Protein AF-A0A960FRL4-F1 (afdb_monomer)

Radius of gyration: 17.31 Å; Cα contacts (8 Å, |Δi|>4): 263; chains: 1; bounding box: 42×34×46 Å

Mean predicted aligned error: 4.36 Å

pLDDT: mean 92.14, std 6.97, range [40.62, 98.12]

Secondary structure (DSSP, 8-state):
--HHHHHHHHHHHTT--HHHHHHHHT--HHHHHHHHTTSS---HHHHHHHHHHTT--------SSPPHHHHHHHHHHHTTT-HHHHHHHHHHHHHHHHTS-HHHHHHHHHSPPPP-S-HHHHHHHHHHHHHHHHHTTPPPPGGGG-TTSS-SS-EES---HHHHHHHHHH--HHHHTTTEE--GGGGS--

Structure (mmCIF, N/CA/C/O backbone):
data_AF-A0A960FRL4-F1
#
_entry.id   AF-A0A960FRL4-F1
#
loop_
_atom_site.group_PDB
_atom_site.id
_atom_site.type_symbol
_atom_site.label_atom_id
_atom_site.label_alt_id
_atom_site.label_comp_id
_atom_site.label_asym_id
_atom_site.label_entity_id
_atom_site.label_seq_id
_atom_site.pdbx_PDB_ins_code
_atom_site.Cartn_x
_atom_site.Cartn_y
_atom_site.Cartn_z
_atom_site.occupancy
_atom_site.B_iso_or_equiv
_atom_site.auth_seq_id
_atom_site.auth_comp_id
_atom_site.auth_asym_id
_atom_site.auth_atom_id
_atom_site.pdbx_PDB_model_num
ATOM 1 N N . MET A 1 1 ? 2.188 -0.648 11.506 1.00 69.25 1 MET A N 1
ATOM 2 C CA . MET A 1 1 ? 0.864 -0.252 10.970 1.00 69.25 1 MET A CA 1
ATOM 3 C C . MET A 1 1 ? 0.117 0.496 12.065 1.00 69.25 1 MET A C 1
ATOM 5 O O . MET A 1 1 ? 0.119 0.006 13.185 1.00 69.25 1 MET A O 1
ATOM 9 N N . THR A 1 2 ? -0.454 1.670 11.785 1.00 85.62 2 THR A N 1
ATOM 10 C CA . THR A 1 2 ? -1.114 2.516 12.801 1.00 85.62 2 THR A CA 1
ATOM 11 C C . THR A 1 2 ? -2.638 2.483 12.665 1.00 85.62 2 THR A C 1
ATOM 13 O O . THR A 1 2 ? -3.171 2.139 11.605 1.00 85.62 2 THR A O 1
ATOM 16 N N . ALA A 1 3 ? -3.354 2.888 13.722 1.00 89.25 3 ALA A N 1
ATOM 17 C CA . ALA A 1 3 ? -4.806 3.081 13.666 1.00 89.25 3 ALA A CA 1
ATOM 18 C C . ALA A 1 3 ? -5.198 4.082 12.564 1.00 89.25 3 ALA A C 1
ATOM 20 O O . ALA A 1 3 ? -6.166 3.859 11.838 1.00 89.25 3 ALA A O 1
ATOM 21 N N . ALA A 1 4 ? -4.392 5.133 12.385 1.00 89.62 4 ALA A N 1
ATOM 22 C CA . ALA A 1 4 ? -4.551 6.125 11.330 1.00 89.62 4 ALA A CA 1
ATOM 23 C C . ALA A 1 4 ? -4.593 5.490 9.930 1.00 89.62 4 ALA A C 1
ATOM 25 O O . ALA A 1 4 ? -5.528 5.738 9.167 1.00 89.62 4 ALA A O 1
ATOM 26 N N . THR A 1 5 ? -3.614 4.636 9.605 1.00 87.75 5 THR A N 1
ATOM 27 C CA . THR A 1 5 ? -3.539 3.951 8.305 1.00 87.75 5 THR A CA 1
ATOM 28 C C . THR A 1 5 ? -4.752 3.052 8.076 1.00 87.75 5 THR A C 1
ATOM 30 O O . THR A 1 5 ? -5.353 3.101 7.003 1.00 87.75 5 THR A O 1
ATOM 33 N N . LEU A 1 6 ? -5.155 2.273 9.085 1.00 91.00 6 LEU A N 1
ATOM 34 C CA . LEU A 1 6 ? -6.303 1.364 8.992 1.00 91.00 6 LEU A CA 1
ATOM 35 C C . LEU A 1 6 ? -7.624 2.105 8.757 1.00 91.00 6 LEU A C 1
ATOM 37 O O . LEU A 1 6 ? -8.438 1.674 7.933 1.00 91.00 6 LEU A O 1
ATOM 41 N N . LEU A 1 7 ? -7.832 3.224 9.458 1.00 92.31 7 LEU A N 1
ATOM 42 C CA . LEU A 1 7 ? -9.022 4.053 9.288 1.00 92.31 7 LEU A CA 1
ATOM 43 C C . LEU A 1 7 ? -9.043 4.734 7.920 1.00 92.31 7 LEU A C 1
ATOM 45 O O . LEU A 1 7 ? -10.050 4.625 7.221 1.00 92.31 7 LEU A O 1
ATOM 49 N N . ARG A 1 8 ? -7.931 5.351 7.495 1.00 90.38 8 ARG A N 1
ATOM 50 C CA . ARG A 1 8 ? -7.827 5.991 6.174 1.00 90.38 8 ARG A CA 1
ATOM 51 C C . ARG A 1 8 ? -8.081 4.997 5.042 1.00 90.38 8 ARG A C 1
ATOM 53 O O . ARG A 1 8 ? -8.894 5.284 4.168 1.00 90.38 8 ARG A O 1
ATOM 60 N N . ALA A 1 9 ? -7.446 3.825 5.085 1.00 87.94 9 ALA A N 1
ATOM 61 C CA . ALA A 1 9 ? -7.624 2.777 4.079 1.00 87.94 9 ALA A CA 1
ATOM 62 C C . ALA A 1 9 ? -9.075 2.268 4.035 1.00 87.94 9 ALA A C 1
ATOM 64 O O . ALA A 1 9 ? -9.689 2.203 2.969 1.00 87.94 9 ALA A O 1
ATOM 65 N N . SER A 1 10 ? -9.665 1.979 5.200 1.00 92.00 10 SER A N 1
ATOM 66 C CA . SER A 1 10 ? -11.054 1.508 5.279 1.00 92.00 10 SER A CA 1
ATOM 67 C C . SER A 1 10 ? -12.051 2.552 4.787 1.00 92.00 10 SER A C 1
ATOM 69 O O . SER A 1 10 ? -12.997 2.209 4.084 1.00 92.00 10 SER A O 1
ATOM 71 N N . ARG A 1 11 ? -11.825 3.827 5.122 1.00 92.44 11 ARG A N 1
ATOM 72 C CA . ARG A 1 11 ? -12.662 4.947 4.690 1.00 92.44 11 ARG A CA 1
ATOM 73 C C . ARG A 1 11 ? -1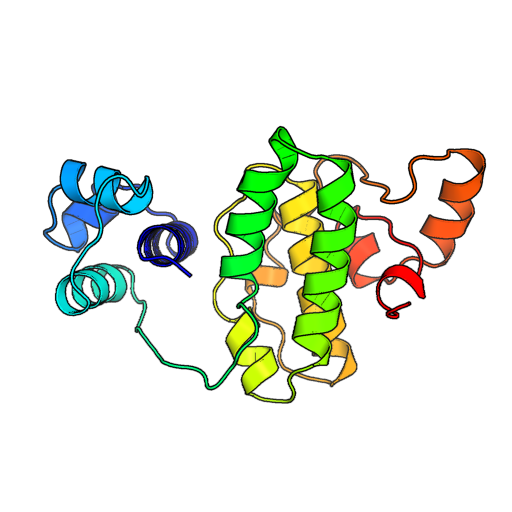2.552 5.202 3.186 1.00 92.44 11 ARG A C 1
ATOM 75 O O . ARG A 1 11 ? -13.575 5.423 2.541 1.00 92.44 11 ARG A O 1
ATOM 82 N N . ALA A 1 12 ? -11.335 5.165 2.641 1.00 86.44 12 ALA A N 1
ATOM 83 C CA . ALA A 1 12 ? -11.082 5.359 1.215 1.00 86.44 12 ALA A CA 1
ATOM 84 C C . ALA A 1 12 ? -11.767 4.276 0.374 1.00 86.44 12 ALA A C 1
ATOM 86 O O . ALA A 1 12 ? -12.434 4.603 -0.602 1.00 86.44 12 ALA A O 1
ATOM 87 N N . ARG A 1 13 ? -11.707 3.011 0.812 1.00 88.00 13 ARG A N 1
ATOM 88 C CA . ARG A 1 13 ? -12.359 1.880 0.131 1.00 88.00 13 ARG A CA 1
ATOM 89 C C . ARG A 1 13 ? -13.868 2.069 -0.055 1.00 88.00 13 ARG A C 1
ATOM 91 O O . ARG A 1 13 ? -14.420 1.640 -1.058 1.00 88.00 13 ARG A O 1
ATOM 98 N N . VAL A 1 14 ? -14.543 2.685 0.914 1.00 90.69 14 VAL A N 1
ATOM 99 C CA . VAL A 1 14 ? -15.994 2.948 0.846 1.00 90.69 14 VAL A CA 1
ATOM 100 C C . VAL A 1 14 ? -16.330 4.341 0.298 1.00 90.69 14 VAL A C 1
ATOM 102 O O . VAL A 1 14 ? -17.501 4.714 0.258 1.00 90.69 14 VAL A O 1
ATOM 105 N N . GLY A 1 15 ? -15.326 5.124 -0.113 1.00 89.44 15 GLY A N 1
ATOM 106 C CA . GLY A 1 15 ? -15.505 6.455 -0.699 1.00 89.44 15 GLY A CA 1
ATOM 107 C C . GLY A 1 15 ? -16.071 7.504 0.264 1.00 89.44 15 GLY A C 1
ATOM 108 O O . GLY A 1 15 ? -16.705 8.464 -0.169 1.00 89.44 15 GLY A O 1
ATOM 109 N N . TRP A 1 16 ? -15.905 7.331 1.580 1.00 94.25 16 TRP A N 1
ATOM 110 C CA . TRP A 1 16 ? -16.517 8.229 2.567 1.00 94.25 16 TRP A CA 1
ATOM 111 C C . TRP A 1 16 ? -15.603 9.383 2.981 1.00 94.25 16 TRP A C 1
ATOM 113 O O . TRP A 1 16 ? -14.379 9.269 3.071 1.00 94.25 16 TRP A O 1
ATOM 123 N N . THR A 1 17 ? -16.220 10.512 3.326 1.00 94.38 17 THR A N 1
ATOM 124 C CA . THR A 1 17 ? -15.536 11.605 4.031 1.00 94.38 17 THR A CA 1
ATOM 125 C C . THR A 1 17 ? -15.404 11.279 5.521 1.00 94.38 17 THR A C 1
ATOM 127 O O . THR A 1 17 ? -16.116 10.423 6.050 1.00 94.38 17 THR A O 1
ATOM 130 N N . GLN A 1 18 ? -14.533 11.990 6.244 1.00 94.56 18 GLN A N 1
ATOM 131 C CA . GLN A 1 18 ? -14.443 11.847 7.705 1.00 94.56 18 GLN A CA 1
ATOM 132 C C . GLN A 1 18 ? -15.772 12.163 8.409 1.00 94.56 18 GLN A C 1
ATOM 134 O O 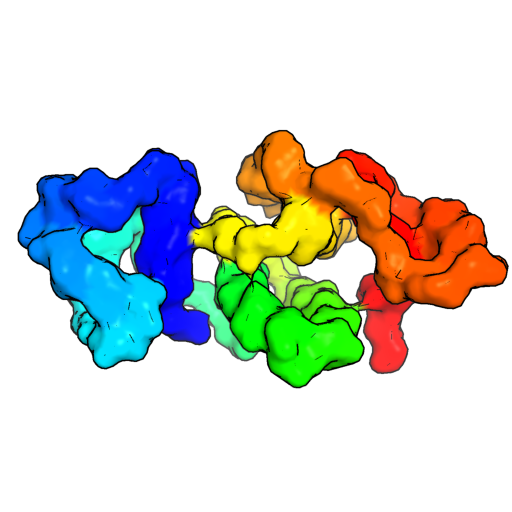. GLN A 1 18 ? -16.108 11.527 9.404 1.00 94.56 18 GLN A O 1
ATOM 139 N N . ARG A 1 19 ? -16.552 13.121 7.885 1.00 95.25 19 ARG A N 1
ATOM 140 C CA . ARG A 1 19 ? -17.882 13.463 8.419 1.00 95.25 19 ARG A CA 1
ATOM 141 C C . ARG A 1 19 ? -18.869 12.312 8.253 1.00 95.25 19 ARG A C 1
ATOM 143 O O . ARG A 1 19 ? -19.644 12.037 9.163 1.00 95.25 19 ARG A O 1
ATOM 150 N N . GLU A 1 20 ? -18.816 11.622 7.120 1.00 96.00 20 GLU A N 1
ATOM 151 C CA . GLU A 1 20 ? -19.680 10.471 6.869 1.00 96.00 20 GLU A CA 1
ATOM 152 C C . GLU A 1 20 ? -19.296 9.272 7.748 1.00 96.00 20 GLU A C 1
ATOM 154 O O . GLU A 1 20 ? -20.169 8.646 8.351 1.00 96.00 20 GLU A O 1
ATOM 159 N N . LEU A 1 21 ? -17.995 9.005 7.913 1.00 95.62 21 LEU A N 1
ATOM 160 C CA . LEU A 1 21 ? -17.523 7.976 8.840 1.00 95.62 21 LEU A CA 1
ATOM 161 C C . LEU A 1 21 ? -17.907 8.301 10.292 1.00 95.62 21 LEU A C 1
ATOM 163 O O . LEU A 1 21 ? -18.340 7.410 11.020 1.00 95.62 21 LEU A O 1
ATOM 167 N N . ALA A 1 22 ? -17.808 9.566 10.707 1.00 95.75 22 ALA A N 1
ATOM 168 C CA . ALA A 1 22 ? -18.249 10.026 12.025 1.00 95.75 22 ALA A CA 1
ATOM 169 C C . ALA A 1 22 ? -19.737 9.739 12.249 1.00 95.75 22 ALA A C 1
ATOM 171 O O . ALA A 1 22 ? -20.117 9.103 13.231 1.00 95.75 22 ALA A O 1
ATOM 172 N N . ARG A 1 23 ? -20.571 10.137 11.281 1.00 96.31 23 ARG A N 1
ATOM 173 C CA . ARG A 1 23 ? -22.020 9.926 11.312 1.00 96.31 23 ARG A CA 1
ATOM 174 C C . ARG A 1 23 ? -22.386 8.447 11.442 1.00 96.31 23 ARG A C 1
ATOM 176 O O . ARG A 1 23 ? -23.284 8.119 12.207 1.00 96.31 23 ARG A O 1
ATOM 183 N N . ARG A 1 24 ? -21.698 7.558 10.719 1.00 95.56 24 ARG A N 1
ATOM 184 C CA . ARG A 1 24 ? -21.995 6.114 10.723 1.00 95.56 24 ARG A CA 1
ATOM 185 C C . ARG A 1 24 ? -21.403 5.353 11.903 1.00 95.56 24 ARG A C 1
ATOM 187 O O . ARG A 1 24 ? -21.996 4.376 12.343 1.00 95.56 24 ARG A O 1
ATOM 194 N N . SER A 1 25 ? -20.247 5.777 12.405 1.00 95.00 25 SER A N 1
ATOM 195 C CA . SER A 1 25 ? -19.586 5.135 13.551 1.00 95.00 25 SER A CA 1
ATOM 196 C C . SER A 1 25 ? -20.078 5.645 14.906 1.00 95.00 25 SER A C 1
ATOM 198 O O . SER A 1 25 ? -19.772 5.035 15.927 1.00 95.00 25 SER A O 1
ATOM 200 N N . GLY A 1 26 ? -20.795 6.774 14.941 1.00 94.50 26 GLY A N 1
ATOM 201 C CA . GLY A 1 26 ? -21.177 7.447 16.185 1.00 94.50 26 GLY A CA 1
ATOM 202 C C . GLY A 1 26 ? -19.999 8.116 16.907 1.00 94.50 26 GLY A C 1
ATOM 203 O O . GLY A 1 26 ? -20.154 8.595 18.028 1.00 94.50 26 GLY A O 1
ATOM 204 N N . VAL A 1 27 ? -18.815 8.165 16.286 1.00 94.62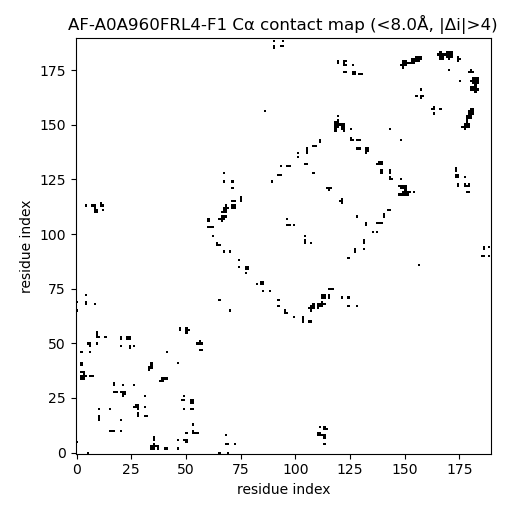 27 VAL A N 1
ATOM 205 C CA . VAL A 1 27 ? -17.635 8.847 16.825 1.00 94.62 27 VAL A CA 1
ATOM 206 C C . VAL A 1 27 ? -17.599 10.281 16.308 1.00 94.62 27 VAL A C 1
ATOM 208 O O . VAL A 1 27 ? -17.767 10.521 15.118 1.00 94.62 27 VAL A O 1
ATOM 211 N N . ALA A 1 28 ? -17.339 11.249 17.188 1.00 95.38 28 ALA A N 1
ATOM 212 C CA . ALA A 1 28 ? -17.233 12.654 16.801 1.00 95.38 28 ALA A CA 1
ATOM 213 C C . ALA A 1 28 ? -16.164 12.872 15.710 1.00 95.38 28 ALA A C 1
ATOM 215 O O . ALA A 1 28 ? -15.045 12.366 15.820 1.00 95.38 28 ALA A O 1
ATOM 216 N N . GLN A 1 29 ? -16.475 13.674 14.683 1.00 95.69 29 GLN A N 1
ATOM 217 C CA . GLN A 1 29 ? -15.552 13.913 13.565 1.00 95.69 29 GLN A CA 1
ATOM 218 C C . GLN A 1 29 ? -14.189 14.488 13.994 1.00 95.69 29 GLN A C 1
ATOM 220 O O . GLN A 1 29 ? -13.193 13.980 13.482 1.00 95.69 29 GLN A O 1
ATOM 225 N N . PRO A 1 30 ? -14.084 15.430 14.955 1.00 95.81 30 PRO A N 1
ATOM 226 C CA . PRO A 1 30 ? -12.779 15.875 15.449 1.00 95.81 30 PRO A CA 1
ATOM 227 C C . PRO A 1 30 ? -11.954 14.729 16.044 1.00 95.81 30 PRO A C 1
ATOM 229 O O . PRO A 1 30 ? -10.764 14.621 15.783 1.00 95.81 30 PRO A O 1
ATOM 232 N N . SER A 1 31 ? -12.600 13.795 16.755 1.00 93.75 31 SER A N 1
ATOM 233 C CA . SER A 1 31 ? -11.911 12.607 17.272 1.00 93.75 31 SER A CA 1
ATOM 234 C C . SER A 1 31 ? -11.389 11.703 16.158 1.00 93.75 31 SER A C 1
ATOM 236 O O . SER A 1 31 ? -10.296 11.173 16.298 1.00 93.75 31 SER A O 1
ATOM 238 N N . LEU A 1 32 ? -12.148 11.510 15.074 1.00 94.38 32 LEU A N 1
ATOM 239 C CA . LEU A 1 32 ? -11.666 10.742 13.920 1.00 94.38 32 LEU A CA 1
ATOM 240 C C . LEU A 1 32 ? -10.540 11.466 13.185 1.00 94.38 32 LEU A C 1
ATOM 242 O O . LEU A 1 32 ? -9.590 10.817 12.767 1.00 94.38 32 LEU A O 1
ATOM 246 N N . SER A 1 33 ? -10.627 12.791 13.066 1.00 94.38 33 SER A N 1
ATOM 247 C CA . SER A 1 33 ? -9.572 13.612 12.475 1.00 94.38 33 SER A CA 1
ATOM 248 C C . SER A 1 33 ? -8.259 13.455 13.239 1.00 94.38 33 SER A C 1
ATOM 250 O O . SER A 1 33 ? -7.243 13.177 12.614 1.00 94.38 33 SER A O 1
ATOM 252 N N . ASP A 1 34 ? -8.290 13.556 14.574 1.00 93.94 34 ASP A N 1
ATOM 253 C CA . ASP A 1 34 ? -7.103 13.395 15.428 1.00 93.94 34 ASP A CA 1
ATOM 254 C C . ASP A 1 34 ? -6.487 11.992 15.320 1.00 93.94 34 ASP A C 1
ATOM 256 O O . ASP A 1 34 ? -5.269 11.837 15.392 1.00 93.94 34 ASP A O 1
ATOM 260 N N . ILE A 1 35 ? -7.323 10.961 15.148 1.00 92.50 35 ILE A N 1
ATOM 261 C CA . ILE A 1 35 ? -6.840 9.588 14.961 1.00 92.50 35 ILE A CA 1
ATOM 262 C C . ILE A 1 35 ? -6.241 9.416 13.563 1.00 92.50 35 ILE A C 1
ATOM 264 O O . ILE A 1 35 ? -5.152 8.868 13.431 1.00 92.50 35 ILE A O 1
ATOM 268 N N . GLU A 1 36 ? -6.912 9.882 12.504 1.00 91.50 36 GLU A N 1
ATOM 269 C CA . GLU A 1 36 ? -6.415 9.755 11.124 1.00 91.50 36 GLU A CA 1
ATOM 270 C C . GLU A 1 36 ? -5.133 10.565 10.868 1.00 91.50 36 GLU A C 1
ATOM 272 O O . GLU A 1 36 ? -4.317 10.151 10.035 1.00 91.50 36 GLU A O 1
ATOM 277 N N . SER A 1 37 ? -4.938 11.681 11.576 1.00 89.31 37 SER A N 1
ATOM 278 C CA . SER A 1 37 ? -3.715 12.492 11.527 1.00 89.31 37 SER A CA 1
ATOM 279 C C . SER A 1 37 ? -2.585 11.952 12.408 1.00 89.31 37 SER A C 1
ATOM 281 O O . SER A 1 37 ? -1.470 12.457 12.331 1.00 89.31 37 SER A O 1
ATOM 283 N N . GLY A 1 38 ? -2.847 10.935 13.237 1.00 88.25 38 GLY A N 1
ATOM 284 C CA . GLY A 1 38 ? -1.864 10.389 14.176 1.00 88.25 38 GLY A CA 1
ATOM 285 C C . GLY A 1 38 ? -1.600 11.276 15.397 1.00 88.25 38 GLY A C 1
ATOM 286 O O . GLY A 1 38 ? -0.716 10.963 16.186 1.00 88.25 38 GLY A O 1
ATOM 287 N N . VAL A 1 39 ? -2.370 12.353 15.588 1.00 90.19 39 VAL A N 1
ATOM 288 C CA . VAL A 1 39 ? -2.294 13.218 16.780 1.00 90.19 39 VAL A CA 1
ATOM 289 C C . VAL A 1 39 ? -2.745 12.469 18.035 1.00 90.19 39 VAL A C 1
ATOM 291 O O . VAL A 1 39 ? -2.292 12.770 19.140 1.00 90.19 39 VAL A O 1
ATOM 294 N N . ARG A 1 40 ? -3.650 11.495 17.888 1.00 88.69 40 ARG A N 1
ATOM 295 C CA . ARG A 1 40 ? -4.176 10.709 19.003 1.00 88.69 40 ARG A CA 1
ATOM 296 C C . ARG A 1 40 ? -4.315 9.236 18.639 1.00 88.69 40 ARG A C 1
ATOM 298 O O . ARG A 1 40 ? -4.985 8.894 17.670 1.00 88.69 40 ARG A O 1
ATOM 305 N N . ASP A 1 41 ? -3.797 8.362 19.492 1.00 87.00 41 ASP A N 1
ATOM 306 C CA . ASP A 1 41 ? -4.096 6.933 19.418 1.00 87.00 41 ASP A CA 1
ATOM 307 C C . ASP A 1 41 ? -5.521 6.600 19.890 1.00 87.00 41 ASP A C 1
ATOM 309 O O . ASP A 1 41 ? -6.267 7.421 20.433 1.00 87.00 41 ASP A O 1
ATOM 313 N N . THR A 1 42 ? -5.943 5.357 19.667 1.00 91.75 42 THR A N 1
ATOM 314 C CA . THR A 1 42 ? -7.260 4.886 20.089 1.00 91.75 42 THR A CA 1
ATOM 315 C C . THR A 1 42 ? -7.199 3.473 20.649 1.00 91.75 42 THR A C 1
ATOM 317 O O . THR A 1 42 ? -6.252 2.731 20.401 1.00 91.75 42 THR A O 1
ATOM 320 N N . THR A 1 43 ? -8.214 3.092 21.421 1.00 93.50 43 THR A N 1
ATOM 321 C CA . THR A 1 43 ? -8.313 1.725 21.934 1.00 93.50 43 THR A CA 1
ATOM 322 C C . THR A 1 43 ? -8.689 0.767 20.809 1.00 93.50 43 THR A C 1
ATOM 324 O O . THR A 1 43 ? -9.425 1.135 19.890 1.00 93.50 43 THR A O 1
ATOM 327 N N . VAL A 1 44 ? -8.249 -0.490 20.909 1.00 93.25 44 VAL A N 1
ATOM 328 C CA . VAL A 1 44 ? -8.607 -1.539 19.939 1.00 93.25 44 VAL A CA 1
ATOM 329 C C . VAL A 1 44 ? -10.126 -1.654 19.785 1.00 93.25 44 VAL A C 1
ATOM 331 O O . VAL A 1 44 ? -10.625 -1.631 18.667 1.00 93.25 44 VAL A O 1
ATOM 334 N N . SER A 1 45 ? -10.886 -1.646 20.885 1.00 93.56 45 SER A N 1
ATOM 335 C CA . SER A 1 45 ? -12.353 -1.736 20.833 1.00 93.56 45 SER A CA 1
ATOM 336 C C . SER A 1 45 ? -13.002 -0.574 20.072 1.00 93.56 45 SER A C 1
ATOM 338 O O . SER A 1 45 ? -13.965 -0.774 19.330 1.00 93.56 45 SER A O 1
ATOM 340 N N . LYS A 1 46 ? -12.479 0.652 20.222 1.00 94.19 46 LYS A N 1
ATOM 341 C CA . LYS A 1 46 ? -12.989 1.813 19.481 1.00 94.19 46 LYS A CA 1
ATOM 342 C C . LYS A 1 46 ? -12.604 1.734 18.006 1.00 94.19 46 LYS A C 1
ATOM 344 O O . LYS A 1 46 ? -13.450 2.004 17.155 1.00 94.19 46 LYS A O 1
ATOM 349 N N . LEU A 1 47 ? -11.372 1.322 17.703 1.00 94.69 47 LEU A N 1
ATOM 350 C CA . LEU A 1 47 ? -10.915 1.079 16.335 1.00 94.69 47 LEU A CA 1
ATOM 351 C C . LEU A 1 47 ? -11.805 0.046 15.634 1.00 94.69 47 LEU A C 1
ATOM 353 O O . LEU A 1 47 ? -12.325 0.328 14.560 1.00 94.69 47 LEU A O 1
ATOM 357 N N . GLU A 1 48 ? -12.048 -1.106 16.258 1.00 95.31 48 GLU A N 1
ATOM 358 C CA . GLU A 1 48 ? -12.946 -2.140 15.736 1.00 95.31 48 GLU A CA 1
ATOM 359 C C . GLU A 1 48 ? -14.363 -1.618 15.494 1.00 95.31 48 GLU A C 1
ATOM 361 O O . GLU A 1 48 ? -14.967 -1.937 14.473 1.00 95.31 48 GLU A O 1
ATOM 366 N N . GLY A 1 49 ? -14.901 -0.804 16.409 1.00 95.25 49 GLY A N 1
ATOM 367 C CA . GLY A 1 49 ? -16.207 -0.167 16.241 1.00 95.25 49 GLY A CA 1
ATOM 368 C C . GLY A 1 49 ? -16.278 0.703 14.984 1.00 95.25 49 GLY A C 1
ATOM 369 O O . GLY A 1 49 ? -17.199 0.558 14.179 1.00 95.25 49 GLY A O 1
ATOM 370 N N . VAL A 1 50 ? -15.278 1.563 14.778 1.00 95.50 50 VAL A N 1
ATOM 371 C CA . VAL A 1 50 ? -15.205 2.447 13.604 1.00 95.50 50 VAL A CA 1
ATOM 372 C C . VAL A 1 50 ? -14.970 1.650 12.318 1.00 95.50 50 VAL A C 1
ATOM 374 O O . VAL A 1 50 ? -15.642 1.896 11.317 1.00 95.50 50 VAL A O 1
ATOM 377 N N . LEU A 1 51 ? -14.064 0.668 12.341 1.00 94.75 51 LEU A N 1
ATOM 378 C CA . LEU A 1 51 ? -13.796 -0.216 11.204 1.00 94.75 51 LEU A CA 1
ATOM 379 C C . LEU A 1 51 ? -15.057 -0.977 10.789 1.00 94.75 51 LEU A C 1
ATOM 381 O O . LEU A 1 51 ? -15.397 -0.990 9.607 1.00 94.75 51 LEU A O 1
ATOM 385 N N . ARG A 1 52 ? -15.800 -1.526 11.755 1.00 95.38 52 ARG A N 1
ATOM 386 C CA . ARG A 1 52 ? -17.055 -2.242 11.503 1.00 95.38 52 ARG A CA 1
ATOM 387 C C . ARG A 1 52 ? -18.104 -1.342 10.856 1.00 95.38 52 ARG A C 1
ATOM 389 O O . ARG A 1 52 ? -18.782 -1.782 9.932 1.00 95.38 52 ARG A O 1
ATOM 396 N N . ALA A 1 53 ? -18.196 -0.077 11.269 1.00 94.81 53 ALA A N 1
ATOM 397 C CA . ALA A 1 53 ? -19.082 0.898 10.628 1.00 94.81 53 ALA A CA 1
ATOM 398 C C . ALA A 1 53 ? -18.716 1.164 9.153 1.00 94.81 53 ALA A C 1
ATOM 400 O O . ALA A 1 53 ? -19.598 1.478 8.356 1.00 94.81 53 ALA A O 1
ATOM 401 N N . ALA A 1 54 ? -17.441 0.998 8.779 1.00 93.50 54 ALA A N 1
ATOM 402 C CA . ALA A 1 54 ? -16.941 1.055 7.401 1.00 93.50 54 ALA A CA 1
ATOM 403 C C . ALA A 1 54 ? -16.938 -0.312 6.679 1.00 93.50 54 ALA A C 1
ATOM 405 O O . ALA A 1 54 ? -16.363 -0.443 5.596 1.00 93.50 54 ALA A O 1
ATOM 406 N N . GLY A 1 55 ? -17.541 -1.350 7.269 1.00 92.06 55 GLY A N 1
ATOM 407 C CA . GLY A 1 55 ? -17.563 -2.701 6.699 1.00 92.06 55 GLY A CA 1
ATOM 408 C C . GLY A 1 55 ? -16.205 -3.412 6.716 1.00 92.06 55 GLY A C 1
ATOM 409 O O . GLY A 1 55 ? -15.982 -4.309 5.911 1.00 92.06 55 GLY A O 1
ATOM 410 N N . SER A 1 56 ? -15.284 -3.001 7.590 1.00 93.06 56 SER A N 1
ATOM 411 C CA . SER A 1 56 ? -14.002 -3.673 7.833 1.00 93.06 56 SER A CA 1
ATOM 412 C C . SER A 1 56 ? -14.053 -4.504 9.116 1.00 93.06 56 SER A C 1
ATOM 414 O O . SER A 1 56 ? -14.610 -4.073 10.126 1.00 93.06 56 SER A O 1
ATOM 416 N N . SER A 1 57 ? -13.364 -5.643 9.112 1.00 92.62 57 SER A N 1
ATOM 417 C CA . SER A 1 57 ? -13.037 -6.412 10.317 1.00 92.62 57 SER A CA 1
ATOM 418 C C . SER A 1 57 ? -11.542 -6.312 10.604 1.00 92.62 57 SER A C 1
ATOM 420 O O . SER A 1 57 ? -10.733 -6.306 9.678 1.00 92.62 57 SER A O 1
ATOM 422 N N . LEU A 1 58 ? -11.177 -6.231 11.884 1.00 92.06 58 LEU A N 1
ATOM 423 C CA . LEU A 1 58 ? -9.783 -6.308 12.310 1.00 92.06 58 LEU A CA 1
ATOM 424 C C . LEU A 1 58 ? -9.389 -7.783 12.437 1.00 92.06 58 LEU A C 1
ATOM 426 O O . LEU A 1 58 ? -10.075 -8.547 13.113 1.00 92.06 58 LEU A O 1
ATOM 430 N N . VAL A 1 59 ? -8.304 -8.178 11.775 1.00 91.94 59 VAL A N 1
ATOM 431 C CA . VAL A 1 59 ? -7.766 -9.545 11.803 1.00 91.94 59 VAL A CA 1
ATOM 432 C C . VAL A 1 59 ? -6.257 -9.503 12.005 1.00 91.94 59 VAL A C 1
ATOM 434 O O . VAL A 1 59 ? -5.605 -8.523 11.644 1.00 91.94 59 VAL A O 1
ATOM 437 N N . VAL A 1 60 ? -5.705 -10.573 12.571 1.00 91.38 60 VAL A N 1
ATOM 438 C CA . VAL A 1 60 ? -4.259 -10.746 12.741 1.00 91.38 60 VAL A CA 1
ATOM 439 C C . VAL A 1 60 ? -3.759 -11.726 11.688 1.00 91.38 60 VAL A C 1
ATOM 441 O O . VAL A 1 60 ? -4.302 -12.819 11.548 1.00 91.38 60 VAL A O 1
ATOM 444 N N . VAL A 1 61 ? -2.715 -11.329 10.963 1.00 92.75 61 VAL A N 1
ATOM 445 C CA . VAL A 1 61 ? -2.006 -12.172 9.995 1.00 92.75 61 VAL A CA 1
ATOM 446 C C . VAL A 1 61 ? -0.623 -12.481 10.576 1.00 92.75 61 VAL A C 1
ATOM 448 O O . VAL A 1 61 ? 0.051 -11.544 11.008 1.00 92.75 61 VAL A O 1
ATOM 451 N N . PRO A 1 62 ? -0.183 -13.752 10.620 1.00 90.81 62 PRO A N 1
ATOM 452 C CA . PRO A 1 62 ? 1.128 -14.117 11.150 1.00 90.81 62 PRO A CA 1
ATOM 453 C C . PRO A 1 62 ? 2.230 -13.712 10.161 1.00 90.81 62 PRO A C 1
ATOM 455 O O . PRO A 1 62 ? 2.623 -14.488 9.296 1.00 90.81 62 PRO A O 1
ATOM 458 N N . SER A 1 63 ? 2.703 -12.472 10.272 1.00 92.69 63 SER A N 1
ATOM 459 C CA . SER A 1 63 ? 3.748 -11.901 9.421 1.00 92.69 63 SER A CA 1
ATOM 460 C C . SER A 1 63 ? 4.627 -10.940 10.216 1.00 92.69 63 SER A C 1
ATOM 462 O O . SER A 1 63 ? 4.140 -10.227 11.095 1.00 92.69 63 SER A O 1
ATOM 464 N N . VAL A 1 64 ? 5.915 -10.900 9.876 1.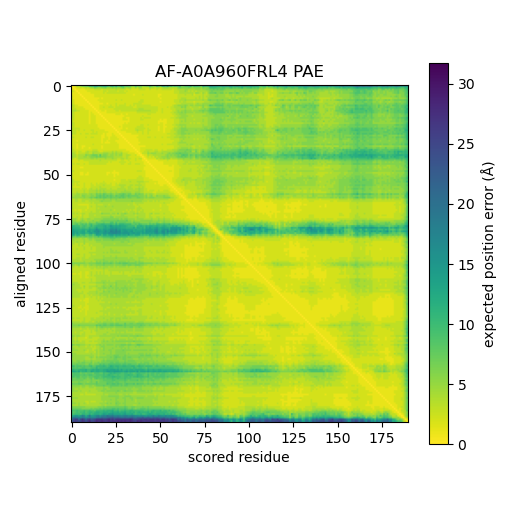00 92.25 64 VAL A N 1
ATOM 465 C CA . VAL A 1 64 ? 6.866 -9.886 10.361 1.00 92.25 64 VAL A CA 1
ATOM 466 C C . VAL A 1 64 ? 7.056 -8.745 9.363 1.00 92.25 64 VAL A C 1
ATOM 468 O O . VAL A 1 64 ? 7.527 -7.677 9.748 1.00 92.25 64 VAL A O 1
ATOM 471 N N . VAL A 1 65 ? 6.650 -8.946 8.104 1.00 95.44 65 VAL A N 1
ATOM 472 C CA . VAL A 1 65 ? 6.703 -7.915 7.065 1.00 95.44 65 VAL A CA 1
ATOM 473 C C . VAL A 1 65 ? 5.407 -7.095 7.026 1.00 95.44 65 VAL A C 1
ATOM 475 O O . VAL A 1 65 ? 4.327 -7.626 7.332 1.00 95.44 65 VAL A O 1
ATOM 478 N N . PRO A 1 66 ? 5.466 -5.802 6.660 1.00 95.06 66 PRO A N 1
ATOM 479 C CA . PRO A 1 66 ? 4.289 -4.952 6.548 1.00 95.06 66 PRO A CA 1
ATOM 480 C C . PRO A 1 66 ? 3.373 -5.360 5.386 1.00 95.06 66 PRO A C 1
ATOM 482 O O . PRO A 1 66 ? 3.815 -5.797 4.331 1.00 95.06 66 PRO A O 1
ATOM 485 N N . SER A 1 67 ? 2.069 -5.117 5.538 1.00 95.25 67 SER A N 1
ATOM 486 C CA . SER A 1 67 ? 1.132 -5.148 4.403 1.00 95.25 67 SER A CA 1
ATOM 487 C C . SER A 1 67 ? 1.430 -4.028 3.402 1.00 95.25 67 SER A C 1
ATOM 489 O O . SER A 1 67 ? 1.920 -2.968 3.804 1.00 95.25 67 SER A O 1
ATOM 491 N N . VAL A 1 68 ? 0.945 -4.155 2.171 1.00 96.00 68 VAL A N 1
ATOM 492 C CA . VAL A 1 68 ? 1.086 -3.119 1.132 1.00 96.00 68 VAL A CA 1
ATOM 493 C C . VAL A 1 68 ? 0.442 -1.791 1.540 1.00 96.00 68 VAL A C 1
ATOM 495 O O . VAL A 1 68 ? 1.019 -0.732 1.319 1.00 96.00 68 VAL A O 1
ATOM 498 N N . ALA A 1 69 ? -0.701 -1.811 2.234 1.00 94.19 69 ALA A N 1
ATOM 499 C CA . ALA A 1 69 ? -1.324 -0.589 2.757 1.00 94.19 69 ALA A CA 1
ATOM 500 C C . ALA A 1 69 ? -0.447 0.138 3.797 1.00 94.19 69 ALA A C 1
ATOM 502 O O . ALA A 1 69 ? -0.451 1.367 3.878 1.00 94.19 69 ALA A O 1
ATOM 503 N N . ALA A 1 70 ? 0.320 -0.615 4.591 1.00 93.12 70 ALA A N 1
ATOM 504 C CA . ALA A 1 70 ? 1.271 -0.055 5.547 1.00 93.12 70 ALA A CA 1
ATOM 505 C C . ALA A 1 70 ? 2.532 0.470 4.850 1.00 93.12 70 ALA A C 1
ATOM 507 O O . ALA A 1 70 ? 3.058 1.500 5.268 1.00 93.12 70 ALA A O 1
ATOM 508 N N . TRP A 1 71 ? 2.997 -0.212 3.804 1.00 95.38 71 TRP A N 1
ATOM 509 C CA . TRP A 1 71 ? 4.093 0.256 2.961 1.00 95.38 71 TRP A CA 1
ATOM 510 C C . TRP A 1 71 ? 3.747 1.555 2.239 1.00 95.38 71 TRP A C 1
ATOM 512 O O . TRP A 1 71 ? 4.511 2.509 2.319 1.00 95.38 71 TRP A O 1
ATOM 522 N N . ALA A 1 72 ? 2.565 1.640 1.631 1.00 94.56 72 ALA A N 1
ATOM 523 C CA . ALA A 1 72 ? 2.099 2.842 0.946 1.00 94.56 72 ALA A CA 1
ATOM 524 C C . ALA A 1 72 ? 2.116 4.079 1.851 1.00 94.56 72 ALA A C 1
ATOM 526 O O . ALA A 1 72 ? 2.620 5.125 1.456 1.00 94.56 72 ALA A O 1
ATOM 527 N N . ALA A 1 73 ? 1.620 3.944 3.088 1.00 90.44 73 ALA A N 1
ATOM 528 C CA . ALA A 1 73 ? 1.653 5.031 4.062 1.00 90.44 73 ALA A CA 1
ATOM 529 C C . ALA A 1 73 ? 3.094 5.463 4.389 1.00 90.44 73 ALA A C 1
ATOM 531 O O . ALA A 1 73 ? 3.384 6.652 4.399 1.00 90.44 73 ALA A O 1
ATOM 532 N N . GLN A 1 74 ? 4.006 4.507 4.593 1.00 91.75 74 GLN A N 1
ATOM 533 C CA . GLN A 1 74 ? 5.413 4.809 4.874 1.00 91.75 74 GLN A CA 1
ATOM 534 C C . GLN A 1 74 ? 6.126 5.465 3.689 1.00 91.75 74 GLN A C 1
ATOM 536 O O . GLN A 1 74 ? 6.927 6.372 3.891 1.00 91.75 74 GLN A O 1
ATOM 541 N N . LEU A 1 75 ? 5.870 5.006 2.463 1.00 92.88 75 LEU A N 1
ATOM 542 C CA . LEU A 1 75 ? 6.493 5.563 1.263 1.00 92.88 75 LEU A CA 1
ATOM 543 C C . LEU A 1 75 ? 5.963 6.965 0.963 1.00 92.88 75 LEU A C 1
ATOM 545 O O . LEU A 1 75 ? 6.763 7.847 0.670 1.00 92.88 75 LEU A O 1
ATOM 549 N N . ALA A 1 76 ? 4.657 7.197 1.115 1.00 89.94 76 ALA A N 1
ATOM 550 C CA . ALA A 1 76 ? 4.062 8.523 0.955 1.00 89.94 76 ALA A CA 1
ATOM 551 C C . ALA A 1 76 ? 4.702 9.560 1.894 1.00 89.94 76 ALA A C 1
ATOM 553 O O . ALA A 1 76 ? 5.005 10.669 1.463 1.00 89.94 76 ALA A O 1
ATOM 554 N N . ASP A 1 77 ? 4.980 9.176 3.144 1.00 86.62 77 ASP A N 1
ATOM 555 C CA . ASP A 1 77 ? 5.649 10.048 4.116 1.00 86.62 77 ASP A CA 1
ATOM 556 C C . ASP A 1 77 ? 7.144 10.263 3.791 1.00 86.62 77 ASP A C 1
ATOM 558 O O . ASP A 1 77 ? 7.721 11.284 4.167 1.00 86.62 77 ASP A O 1
ATOM 562 N N . ARG A 1 78 ? 7.790 9.321 3.085 1.00 86.25 78 ARG A N 1
ATOM 563 C CA . ARG A 1 78 ? 9.220 9.387 2.721 1.00 86.25 78 ARG A CA 1
ATOM 564 C C . ARG A 1 78 ? 9.502 10.208 1.470 1.00 86.25 78 ARG A C 1
ATOM 566 O O . ARG A 1 78 ? 10.541 10.860 1.432 1.00 86.25 78 ARG A O 1
ATOM 573 N N . VAL A 1 79 ? 8.617 10.191 0.468 1.00 84.56 79 VAL A N 1
ATOM 574 C CA . VAL A 1 79 ? 8.853 10.867 -0.826 1.00 84.56 79 VAL A CA 1
ATOM 575 C C . VAL A 1 79 ? 9.280 12.336 -0.661 1.00 84.56 79 VAL A C 1
ATOM 577 O O . VAL A 1 79 ? 10.257 12.726 -1.300 1.00 84.56 79 VAL A O 1
ATOM 580 N N . PRO A 1 80 ? 8.641 13.159 0.199 1.00 77.81 80 PRO A N 1
ATOM 581 C CA . PRO A 1 80 ? 9.058 14.550 0.382 1.00 77.81 80 PRO A CA 1
ATOM 582 C C . PRO A 1 80 ? 10.427 14.713 1.059 1.00 77.81 80 PRO A C 1
ATOM 584 O O . PRO A 1 80 ? 11.050 15.762 0.917 1.00 77.81 80 PRO A O 1
ATOM 587 N N . ALA A 1 81 ? 10.873 13.717 1.831 1.00 78.31 81 ALA A N 1
ATOM 588 C CA . ALA A 1 81 ? 12.070 13.795 2.667 1.00 78.31 81 ALA A CA 1
ATOM 589 C C . ALA A 1 81 ? 13.324 13.219 1.989 1.00 78.31 81 ALA A C 1
ATOM 591 O O . ALA A 1 81 ? 14.419 13.736 2.200 1.00 78.31 81 ALA A O 1
ATOM 592 N N . ASP A 1 82 ? 13.171 12.158 1.194 1.00 79.25 82 ASP A N 1
ATOM 593 C CA . ASP A 1 82 ? 14.263 11.488 0.483 1.00 79.25 82 ASP A CA 1
ATOM 594 C C . ASP A 1 82 ? 13.736 10.792 -0.787 1.00 79.25 82 ASP A C 1
ATOM 596 O O . ASP A 1 82 ? 13.347 9.620 -0.737 1.00 79.25 82 ASP A O 1
ATOM 600 N N . PRO A 1 83 ? 13.726 11.488 -1.939 1.00 69.19 83 PRO A N 1
ATOM 601 C CA . PRO A 1 83 ? 13.273 10.909 -3.201 1.00 69.19 83 PRO A CA 1
ATOM 602 C C . PRO A 1 83 ? 14.050 9.648 -3.616 1.00 69.19 83 PRO A C 1
ATOM 604 O O . PRO A 1 83 ? 13.448 8.712 -4.136 1.00 69.19 83 PRO A O 1
ATOM 607 N N . GLY A 1 84 ? 15.361 9.578 -3.340 1.00 72.25 84 GLY A N 1
ATOM 608 C CA . GLY A 1 84 ? 16.193 8.412 -3.673 1.00 72.25 84 GLY A CA 1
ATOM 609 C C . GLY A 1 84 ? 15.946 7.207 -2.756 1.00 72.25 84 GLY A C 1
ATOM 610 O O . GLY A 1 84 ? 16.126 6.056 -3.152 1.00 72.25 84 GLY A O 1
ATOM 611 N N . GLY A 1 85 ? 15.471 7.447 -1.533 1.00 78.88 85 GLY A N 1
ATOM 612 C CA . GLY A 1 85 ? 15.056 6.402 -0.597 1.00 78.88 85 GLY A CA 1
ATOM 613 C C . GLY A 1 85 ? 13.789 5.654 -1.022 1.00 78.88 85 GLY A C 1
ATOM 614 O O . GLY A 1 85 ? 13.544 4.542 -0.544 1.00 78.88 85 GLY A O 1
ATOM 615 N N . VAL A 1 86 ? 12.989 6.225 -1.929 1.00 85.00 86 VAL A N 1
ATOM 616 C CA . VAL A 1 86 ? 11.731 5.616 -2.378 1.00 85.00 86 VAL A CA 1
ATOM 617 C C . VAL A 1 86 ? 11.985 4.393 -3.250 1.00 85.00 86 VAL A C 1
ATOM 619 O O . VAL A 1 86 ? 11.315 3.384 -3.058 1.00 85.00 86 VAL A O 1
ATOM 622 N N . GLU A 1 87 ? 12.990 4.431 -4.125 1.00 88.06 87 GLU A N 1
ATOM 623 C CA . GLU A 1 87 ? 13.360 3.300 -4.990 1.00 88.06 87 GLU A CA 1
ATOM 624 C C . GLU A 1 87 ? 13.700 2.057 -4.161 1.00 88.06 87 GLU A C 1
ATOM 626 O O . GLU A 1 87 ? 13.117 0.992 -4.352 1.00 88.06 87 GLU A O 1
ATOM 631 N N . LYS A 1 88 ? 14.562 2.223 -3.148 1.00 88.62 88 LYS A N 1
ATOM 632 C CA . LYS A 1 88 ? 14.895 1.161 -2.183 1.00 88.62 88 LYS A CA 1
ATOM 633 C C . LYS A 1 88 ? 13.663 0.665 -1.438 1.00 88.62 88 LYS A C 1
ATOM 635 O O . LYS A 1 88 ? 13.531 -0.524 -1.175 1.00 88.62 88 LYS A O 1
ATOM 640 N N . GLY A 1 89 ? 12.762 1.579 -1.089 1.00 92.50 89 GLY A N 1
ATOM 641 C CA . GLY A 1 89 ? 11.496 1.240 -0.458 1.00 92.50 89 GLY A CA 1
ATOM 642 C C . GLY A 1 89 ? 10.601 0.377 -1.347 1.00 92.50 89 GLY A C 1
ATOM 643 O O . GLY A 1 89 ? 9.995 -0.562 -0.848 1.00 92.50 89 GLY A O 1
ATOM 644 N N . LEU A 1 90 ? 10.544 0.649 -2.652 1.00 93.56 90 LEU A N 1
ATOM 645 C CA . LEU A 1 90 ? 9.777 -0.156 -3.602 1.00 93.56 90 LEU A CA 1
ATOM 646 C C . LEU A 1 90 ? 10.383 -1.550 -3.801 1.00 93.56 90 LEU A C 1
ATOM 648 O O . LEU A 1 90 ? 9.637 -2.528 -3.808 1.00 93.56 90 LEU A O 1
ATOM 652 N N . VAL A 1 91 ? 11.714 -1.648 -3.890 1.00 92.44 91 VAL A N 1
ATOM 653 C CA . VAL A 1 91 ? 12.418 -2.943 -3.905 1.00 92.44 91 VAL A CA 1
ATOM 654 C C . VAL A 1 91 ? 12.095 -3.726 -2.632 1.00 92.44 91 VAL A C 1
ATOM 656 O O . VAL A 1 91 ? 11.682 -4.877 -2.708 1.00 92.44 91 VAL A O 1
ATOM 659 N N . GLN A 1 92 ? 12.148 -3.078 -1.463 1.00 94.56 92 GLN A N 1
ATOM 660 C CA . GLN A 1 92 ? 11.809 -3.730 -0.197 1.00 94.56 92 GLN A CA 1
ATOM 661 C C . GLN A 1 92 ? 10.359 -4.238 -0.157 1.00 94.56 92 GLN A C 1
ATOM 663 O O . GLN A 1 92 ? 10.105 -5.288 0.423 1.00 94.56 92 GLN A O 1
ATOM 668 N N . VAL A 1 93 ? 9.399 -3.541 -0.779 1.00 96.31 93 VAL A N 1
ATOM 669 C CA . VAL A 1 93 ? 8.010 -4.030 -0.879 1.00 96.31 93 VAL A CA 1
ATOM 670 C C . VAL A 1 93 ? 7.957 -5.341 -1.665 1.00 96.31 93 VAL A C 1
ATOM 672 O O . VAL A 1 93 ? 7.288 -6.280 -1.236 1.00 96.31 93 VA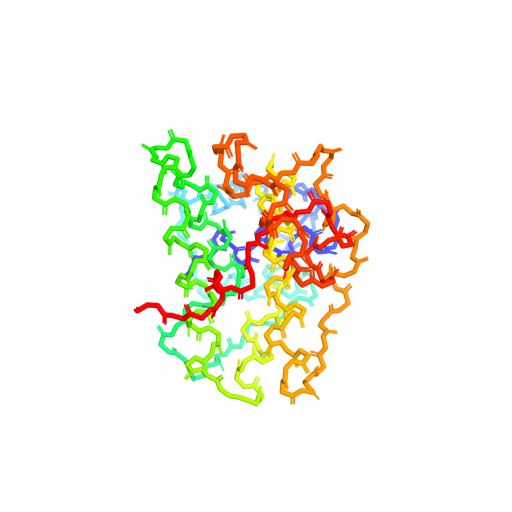L A O 1
ATOM 675 N N . ALA A 1 94 ? 8.647 -5.409 -2.807 1.00 95.31 94 ALA A N 1
ATOM 676 C CA . ALA A 1 94 ? 8.699 -6.619 -3.624 1.00 95.31 94 ALA A CA 1
ATOM 677 C C . ALA A 1 94 ? 9.387 -7.775 -2.873 1.00 95.31 94 ALA A C 1
ATOM 679 O O . ALA A 1 94 ? 8.860 -8.888 -2.849 1.00 95.31 94 ALA A O 1
ATOM 680 N N . ASP A 1 95 ? 10.505 -7.497 -2.200 1.00 95.12 95 ASP A N 1
ATOM 681 C CA . ASP A 1 95 ? 11.249 -8.458 -1.377 1.00 95.12 95 ASP A CA 1
ATOM 682 C C . ASP A 1 95 ? 10.397 -9.005 -0.226 1.00 95.12 95 ASP A C 1
ATOM 684 O O . ASP A 1 95 ? 10.311 -10.218 -0.027 1.00 95.12 95 ASP A O 1
ATOM 688 N N . ASP A 1 96 ? 9.713 -8.119 0.499 1.00 96.50 96 ASP A N 1
ATOM 689 C CA . ASP A 1 96 ? 8.832 -8.482 1.604 1.00 96.50 96 ASP A CA 1
ATOM 690 C C . ASP A 1 96 ? 7.699 -9.395 1.136 1.00 96.50 96 ASP A C 1
ATOM 692 O O . ASP A 1 96 ? 7.416 -10.402 1.786 1.00 96.50 96 ASP A O 1
ATOM 696 N N . LEU A 1 97 ? 7.068 -9.087 -0.003 1.00 95.88 97 LEU A N 1
ATOM 697 C CA . LEU A 1 97 ? 6.024 -9.941 -0.567 1.00 95.88 97 LEU A CA 1
ATOM 698 C C . LEU A 1 97 ? 6.578 -11.291 -1.024 1.00 95.88 97 LEU A C 1
ATOM 700 O O . LEU A 1 97 ? 5.929 -12.305 -0.776 1.00 95.88 97 LEU A O 1
ATOM 704 N N . ARG A 1 98 ? 7.772 -11.337 -1.627 1.00 94.00 98 ARG A N 1
ATOM 705 C CA . ARG A 1 98 ? 8.436 -12.601 -1.987 1.00 94.00 98 ARG A CA 1
ATOM 706 C C . ARG A 1 98 ? 8.788 -13.448 -0.765 1.00 94.00 98 ARG A C 1
ATOM 708 O O . ARG A 1 98 ? 8.724 -14.669 -0.845 1.00 94.00 98 ARG A O 1
ATOM 715 N N . SER A 1 99 ? 9.112 -12.821 0.367 1.00 95.00 99 SER A N 1
ATOM 716 C CA . SER A 1 99 ? 9.488 -13.522 1.605 1.00 95.00 99 SER A CA 1
ATOM 717 C C . SER A 1 99 ? 8.340 -14.287 2.282 1.00 95.00 99 SER A C 1
ATOM 719 O O . SER A 1 99 ? 8.572 -15.091 3.184 1.00 95.00 99 SER A O 1
ATOM 721 N N . VAL A 1 100 ? 7.098 -14.036 1.865 1.00 95.88 100 VAL A N 1
ATOM 722 C CA . VAL A 1 100 ? 5.886 -14.682 2.379 1.00 95.88 100 VAL A CA 1
ATOM 723 C C . VAL A 1 100 ? 5.184 -15.445 1.264 1.00 95.88 100 VAL A C 1
ATOM 725 O O . VAL A 1 100 ? 5.264 -15.071 0.100 1.00 95.88 100 VAL A O 1
ATOM 728 N N . GLU A 1 101 ? 4.440 -16.494 1.604 1.00 94.69 101 GLU A N 1
ATOM 729 C CA . GLU A 1 101 ? 3.842 -17.395 0.612 1.00 94.69 101 GLU A CA 1
ATOM 730 C C . GLU A 1 101 ? 2.324 -17.538 0.781 1.00 94.69 101 GLU A C 1
ATOM 732 O O . GLU A 1 101 ? 1.744 -17.239 1.835 1.00 94.69 101 GLU A O 1
ATOM 737 N N . GLY A 1 102 ? 1.672 -18.014 -0.284 1.00 95.62 102 GLY A N 1
ATOM 738 C CA . GLY A 1 102 ? 0.281 -18.460 -0.276 1.00 95.62 102 GLY A CA 1
ATOM 739 C C . GLY A 1 102 ? -0.699 -17.446 0.318 1.00 95.62 102 GLY A C 1
ATOM 740 O O . GLY A 1 102 ? -0.743 -16.275 -0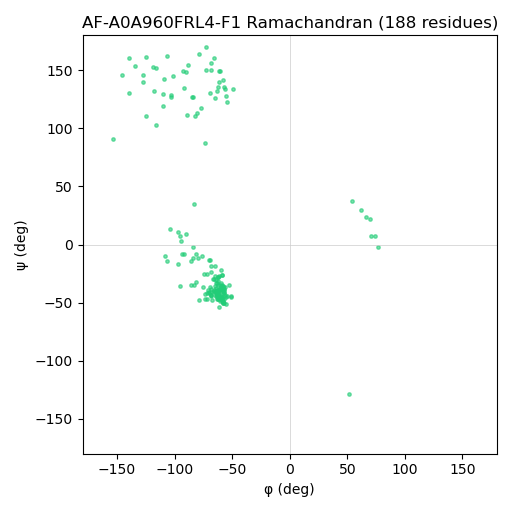.063 1.00 95.62 102 GLY A O 1
ATOM 741 N N . ALA A 1 103 ? -1.510 -17.907 1.274 1.00 95.69 103 ALA A N 1
ATOM 742 C CA . ALA A 1 103 ? -2.555 -17.094 1.892 1.00 95.69 103 ALA A CA 1
ATOM 743 C C . ALA A 1 103 ? -2.008 -15.867 2.642 1.00 95.69 103 ALA A C 1
ATOM 745 O O . ALA A 1 103 ? -2.677 -14.836 2.669 1.00 95.69 103 ALA A O 1
ATOM 746 N N . THR A 1 104 ? -0.802 -15.946 3.216 1.00 96.81 104 THR A N 1
ATOM 747 C CA . THR A 1 104 ? -0.186 -14.811 3.919 1.00 96.81 104 THR A CA 1
ATOM 748 C C . THR A 1 104 ? 0.177 -13.700 2.940 1.00 96.81 104 THR A C 1
ATOM 750 O O . THR A 1 104 ? -0.158 -12.543 3.198 1.00 96.81 104 THR A O 1
ATOM 753 N N . ARG A 1 105 ? 0.768 -14.041 1.783 1.00 97.19 105 ARG A N 1
ATOM 754 C CA . ARG A 1 105 ? 1.058 -13.057 0.726 1.00 97.19 105 ARG A CA 1
ATOM 755 C C . ARG A 1 105 ? -0.218 -12.372 0.245 1.00 97.19 105 ARG A C 1
ATOM 757 O O . ARG A 1 105 ? -0.272 -11.147 0.194 1.00 97.19 105 ARG A O 1
ATOM 764 N N . VAL A 1 106 ? -1.274 -13.146 -0.020 1.00 97.44 106 VAL A N 1
ATOM 765 C CA . VAL A 1 106 ? -2.587 -12.595 -0.401 1.00 97.44 106 VAL A CA 1
ATOM 766 C C . VAL A 1 106 ? -3.111 -11.655 0.684 1.00 97.44 106 VAL A C 1
ATOM 768 O O . VAL A 1 106 ? -3.476 -10.520 0.385 1.00 97.44 106 VAL A O 1
ATOM 771 N N . ALA A 1 107 ? -3.119 -12.089 1.948 1.00 96.44 107 ALA A N 1
ATOM 772 C CA . ALA A 1 107 ? -3.667 -11.321 3.065 1.00 96.44 107 ALA A CA 1
ATOM 773 C C . ALA A 1 107 ? -2.993 -9.949 3.239 1.00 96.44 107 ALA A C 1
ATOM 775 O O . ALA A 1 107 ? -3.672 -8.961 3.526 1.00 96.44 107 ALA A O 1
ATOM 776 N N . LEU A 1 108 ? -1.683 -9.863 2.998 1.00 96.56 108 LEU A N 1
ATOM 777 C CA . LEU A 1 108 ? -0.916 -8.614 3.057 1.00 96.56 108 LEU A CA 1
ATOM 778 C C . LEU A 1 108 ? -1.240 -7.636 1.913 1.00 96.56 108 LEU A C 1
ATOM 780 O O . LEU A 1 108 ? -0.911 -6.451 2.018 1.00 96.56 108 LEU A O 1
ATOM 784 N N . CYS A 1 109 ? -1.944 -8.098 0.878 1.00 96.88 109 CYS A N 1
ATOM 785 C CA . CYS A 1 109 ? -2.389 -7.312 -0.273 1.00 96.88 109 CYS A CA 1
ATOM 786 C C . CYS A 1 109 ? -3.902 -7.017 -0.273 1.00 96.88 109 CYS A C 1
ATOM 788 O O . CYS A 1 109 ? -4.351 -6.156 -1.026 1.00 96.88 109 CYS A O 1
ATOM 790 N N . VAL A 1 110 ? -4.716 -7.701 0.547 1.00 94.56 110 VAL A N 1
ATOM 791 C CA . VAL A 1 110 ? -6.194 -7.574 0.519 1.00 94.56 110 VAL A CA 1
ATOM 792 C C . VAL A 1 110 ? -6.666 -6.153 0.817 1.00 94.56 110 VAL A C 1
ATOM 794 O O . VAL A 1 110 ? -7.615 -5.671 0.198 1.00 94.56 110 VAL A O 1
ATOM 797 N N . THR A 1 111 ? -6.035 -5.482 1.782 1.00 92.06 111 THR A N 1
ATOM 798 C CA . THR A 1 111 ? -6.445 -4.129 2.169 1.00 92.06 111 THR A CA 1
ATOM 799 C C . THR A 1 111 ? -5.936 -3.129 1.130 1.00 92.06 111 THR A C 1
ATOM 801 O O . THR A 1 111 ? -4.717 -2.986 1.012 1.00 92.06 111 THR A O 1
ATOM 804 N N . PRO A 1 112 ? -6.820 -2.406 0.415 1.00 92.88 112 PRO A N 1
ATOM 805 C CA . PRO A 1 112 ? -6.382 -1.387 -0.525 1.00 92.88 112 PRO A CA 1
ATOM 806 C C . PRO A 1 112 ? -5.635 -0.280 0.227 1.00 92.88 112 PRO A C 1
ATOM 808 O O . PRO A 1 112 ? -6.143 0.218 1.241 1.00 92.88 112 PRO A O 1
ATOM 811 N N . PRO A 1 113 ? -4.460 0.147 -0.253 1.00 93.38 113 PRO A N 1
ATOM 812 C CA . PRO A 1 113 ? -3.818 1.345 0.257 1.00 93.38 113 PRO A CA 1
ATOM 813 C C . PRO A 1 113 ? -4.728 2.569 0.103 1.00 93.38 113 PRO A C 1
ATOM 815 O O . PRO A 1 113 ? -5.393 2.733 -0.925 1.00 93.38 113 PRO A O 1
ATOM 818 N N . ALA A 1 114 ? -4.730 3.459 1.099 1.00 90.38 114 ALA A N 1
ATOM 819 C CA . ALA A 1 114 ? -5.241 4.811 0.881 1.00 90.38 114 ALA A CA 1
ATOM 820 C C . ALA A 1 114 ? -4.406 5.489 -0.218 1.00 90.38 114 ALA A C 1
ATOM 822 O O . ALA A 1 114 ? -3.220 5.183 -0.340 1.00 90.38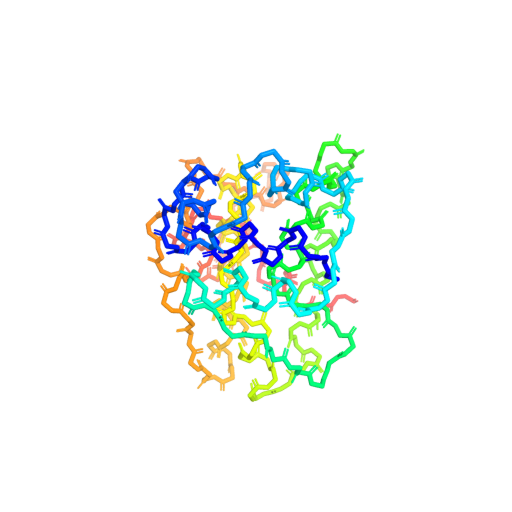 114 ALA A O 1
ATOM 823 N N . SER A 1 115 ? -5.009 6.397 -0.994 1.00 91.94 115 SER A N 1
ATOM 824 C CA . SER A 1 115 ? -4.242 7.153 -1.990 1.00 91.94 115 SER A CA 1
ATOM 825 C C . SER A 1 115 ? -3.080 7.879 -1.320 1.00 91.94 115 SER A C 1
ATOM 827 O O . SER A 1 115 ? -3.249 8.512 -0.272 1.00 91.94 115 SER A O 1
ATOM 829 N N . THR A 1 116 ? -1.914 7.774 -1.946 1.00 91.75 116 THR A N 1
ATOM 830 C CA . THR A 1 116 ? -0.702 8.483 -1.527 1.00 91.75 116 THR A CA 1
ATOM 831 C C . THR A 1 116 ? -0.693 9.944 -1.984 1.00 91.75 116 THR A C 1
ATOM 833 O O . THR A 1 116 ? 0.148 10.718 -1.537 1.00 91.75 116 THR A O 1
ATOM 836 N N . GLY A 1 117 ? -1.620 10.331 -2.868 1.00 91.88 117 GLY A N 1
ATOM 837 C CA . GLY A 1 117 ? -1.602 11.621 -3.562 1.00 91.88 117 GLY A CA 1
ATOM 838 C C . GLY A 1 117 ? -0.587 11.687 -4.709 1.00 91.88 117 GLY A C 1
ATOM 839 O O . GLY A 1 117 ? -0.524 12.698 -5.400 1.00 91.88 117 GLY A O 1
ATOM 840 N N . LEU A 1 118 ? 0.186 10.619 -4.931 1.00 93.12 118 LEU A N 1
ATOM 841 C CA . LEU A 1 118 ? 1.174 10.493 -5.996 1.00 93.12 118 LEU A CA 1
ATOM 842 C C . LEU A 1 118 ? 0.725 9.367 -6.931 1.00 93.12 118 LEU A C 1
ATOM 844 O O . LEU A 1 118 ? 0.879 8.187 -6.609 1.00 93.12 118 LEU A O 1
ATOM 848 N N . SER A 1 119 ? 0.168 9.727 -8.090 1.00 95.62 119 SER A N 1
ATOM 849 C CA . SER A 1 119 ? -0.442 8.761 -9.020 1.00 95.62 119 SER A CA 1
ATOM 850 C C . SER A 1 119 ? 0.529 7.659 -9.451 1.00 95.62 119 SER A C 1
ATOM 852 O O . SER A 1 119 ? 0.157 6.488 -9.492 1.00 95.62 119 SER A O 1
ATOM 854 N N . TRP A 1 120 ? 1.799 8.002 -9.680 1.00 95.12 120 TRP A N 1
ATOM 855 C CA . TRP A 1 120 ? 2.842 7.032 -10.015 1.00 95.12 120 TRP A CA 1
ATOM 856 C C . TRP A 1 120 ? 3.118 6.031 -8.883 1.00 95.12 120 TRP A C 1
ATOM 858 O O . TRP A 1 120 ? 3.320 4.851 -9.154 1.00 95.12 120 TRP A O 1
ATOM 868 N N . LEU A 1 121 ? 3.080 6.457 -7.617 1.00 95.69 121 LEU A N 1
ATOM 869 C CA . LEU A 1 121 ? 3.342 5.579 -6.474 1.00 95.69 121 LEU A CA 1
ATOM 870 C C . LEU A 1 121 ? 2.162 4.630 -6.243 1.00 95.69 121 LEU A C 1
ATOM 872 O O . LEU A 1 121 ? 2.358 3.431 -6.046 1.00 95.69 121 LEU A O 1
ATOM 876 N N . ASP A 1 122 ? 0.936 5.154 -6.332 1.00 97.00 122 ASP A N 1
ATOM 877 C CA . ASP A 1 122 ? -0.286 4.347 -6.295 1.00 97.00 122 ASP A CA 1
ATOM 878 C C . ASP A 1 122 ? -0.304 3.301 -7.432 1.00 97.00 122 ASP A C 1
ATOM 880 O O . ASP A 1 122 ? -0.735 2.163 -7.220 1.00 97.00 122 ASP A O 1
ATOM 884 N N . ALA A 1 123 ? 0.209 3.661 -8.613 1.00 97.81 123 ALA A N 1
ATOM 885 C CA . ALA A 1 123 ? 0.323 2.785 -9.775 1.00 97.81 123 ALA A CA 1
ATOM 886 C C . ALA A 1 123 ? 1.407 1.706 -9.629 1.00 97.81 123 ALA A C 1
ATOM 888 O O . ALA A 1 123 ? 1.135 0.528 -9.874 1.00 97.81 123 ALA A O 1
ATOM 889 N N . VAL A 1 124 ? 2.615 2.073 -9.185 1.00 96.94 124 VAL A N 1
ATOM 890 C CA . VAL A 1 124 ? 3.714 1.122 -8.949 1.00 96.94 124 VAL A CA 1
ATOM 891 C C . VAL A 1 124 ? 3.311 0.089 -7.899 1.00 96.94 124 VAL A C 1
ATOM 893 O O . VAL A 1 124 ? 3.526 -1.102 -8.101 1.00 96.94 124 VAL A O 1
ATOM 896 N N . LEU A 1 125 ? 2.698 0.512 -6.789 1.00 97.38 125 LEU A N 1
ATOM 897 C CA . LEU A 1 125 ? 2.276 -0.410 -5.730 1.00 97.38 125 LEU A CA 1
ATOM 898 C C . LEU A 1 125 ? 1.222 -1.406 -6.226 1.00 97.38 125 LEU A C 1
ATOM 900 O O . LEU A 1 125 ? 1.283 -2.583 -5.877 1.00 97.38 125 LEU A O 1
ATOM 904 N N . ALA A 1 126 ? 0.280 -0.962 -7.062 1.00 98.12 126 ALA A N 1
ATOM 905 C CA . ALA A 1 126 ? -0.677 -1.858 -7.702 1.00 98.12 126 ALA A CA 1
ATOM 906 C C . ALA A 1 126 ? 0.015 -2.846 -8.660 1.00 98.12 126 ALA A C 1
ATOM 908 O O . ALA A 1 126 ? -0.318 -4.030 -8.651 1.00 98.12 126 ALA A O 1
ATOM 909 N N . ALA A 1 127 ? 1.002 -2.387 -9.438 1.00 97.88 127 ALA A N 1
ATOM 910 C CA . ALA A 1 127 ? 1.774 -3.240 -10.340 1.00 97.88 127 ALA A CA 1
ATOM 911 C C . ALA A 1 127 ? 2.598 -4.299 -9.588 1.00 97.88 127 ALA A C 1
ATOM 913 O O . ALA A 1 127 ? 2.549 -5.469 -9.959 1.00 97.88 127 ALA A O 1
ATOM 914 N N . ILE A 1 128 ? 3.280 -3.917 -8.499 1.00 97.38 128 ILE A N 1
ATOM 915 C CA . ILE A 1 128 ? 4.018 -4.847 -7.628 1.00 97.38 128 ILE A CA 1
ATOM 916 C C . ILE A 1 128 ? 3.071 -5.925 -7.093 1.00 97.38 128 ILE A C 1
ATOM 918 O O . ILE A 1 128 ? 3.379 -7.109 -7.182 1.00 97.38 128 ILE A O 1
ATOM 922 N N . VAL A 1 129 ? 1.893 -5.540 -6.591 1.00 98.00 129 VAL A N 1
ATOM 923 C CA . VAL A 1 129 ? 0.912 -6.507 -6.076 1.00 98.00 129 VAL A CA 1
ATOM 924 C C . VAL A 1 129 ? 0.430 -7.467 -7.156 1.00 98.00 129 VAL A C 1
ATOM 926 O O . VAL A 1 129 ? 0.372 -8.670 -6.905 1.00 98.00 129 VAL A O 1
ATOM 929 N N . GLU A 1 130 ? 0.069 -6.965 -8.339 1.00 97.88 130 GLU A N 1
ATOM 930 C CA . GLU A 1 130 ? -0.372 -7.834 -9.432 1.00 97.88 130 GLU A CA 1
ATOM 931 C C . GLU A 1 130 ? 0.729 -8.813 -9.831 1.00 97.88 130 GLU A C 1
ATOM 933 O O . GLU A 1 130 ? 0.465 -10.009 -9.938 1.00 97.88 130 GLU A O 1
ATOM 938 N N . HIS A 1 131 ? 1.958 -8.321 -9.986 1.00 96.12 131 HIS A N 1
ATOM 939 C CA . HIS A 1 131 ? 3.099 -9.130 -10.381 1.00 96.12 131 HIS A CA 1
ATOM 940 C C . HIS A 1 131 ? 3.395 -10.229 -9.350 1.00 96.12 131 HIS A C 1
ATOM 942 O O . HIS A 1 131 ? 3.366 -11.411 -9.687 1.00 96.12 131 HIS A O 1
ATOM 948 N N . SER A 1 132 ? 3.566 -9.864 -8.074 1.00 95.38 132 SER A N 1
ATOM 949 C CA . SER A 1 132 ? 3.926 -10.804 -7.000 1.00 95.38 132 SER A CA 1
ATOM 950 C C . SER A 1 132 ? 2.859 -11.862 -6.706 1.00 95.38 132 SER A C 1
ATOM 952 O O . SER A 1 132 ? 3.177 -12.936 -6.189 1.00 95.38 132 SER A O 1
ATOM 954 N N . LEU A 1 133 ? 1.580 -11.566 -6.963 1.00 97.19 133 LEU A N 1
ATOM 955 C CA . LEU A 1 133 ? 0.500 -12.543 -6.800 1.00 97.19 133 LEU A CA 1
ATOM 956 C C . LEU A 1 133 ? 0.321 -13.402 -8.056 1.00 97.19 133 LEU A C 1
ATOM 958 O O . LEU A 1 133 ? 0.041 -14.592 -7.934 1.00 97.19 133 LEU A O 1
ATOM 962 N N . THR A 1 134 ? 0.520 -12.837 -9.247 1.00 95.75 134 THR A N 1
ATOM 963 C CA . THR A 1 134 ? 0.408 -13.578 -10.513 1.00 95.75 134 THR A CA 1
ATOM 964 C C . THR A 1 134 ? 1.533 -14.596 -10.677 1.00 95.75 134 THR A C 1
ATOM 966 O O . THR A 1 134 ? 1.266 -15.702 -11.148 1.00 95.75 134 THR A O 1
ATO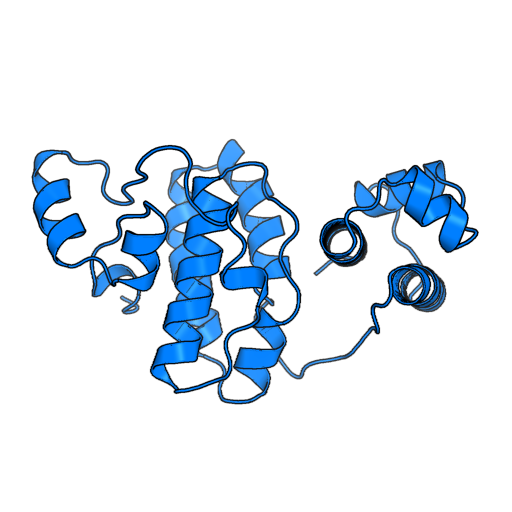M 969 N N . GLU A 1 135 ? 2.751 -14.265 -10.232 1.00 91.75 135 GLU A N 1
ATOM 970 C CA . GLU A 1 135 ? 3.919 -15.159 -10.244 1.00 91.75 135 GLU A CA 1
ATOM 971 C C . GLU A 1 135 ? 3.603 -16.528 -9.609 1.00 91.75 135 GLU A C 1
ATOM 973 O O . GLU A 1 135 ? 3.850 -17.573 -10.213 1.00 91.75 135 GLU A O 1
ATOM 978 N N . ASP A 1 136 ? 2.904 -16.520 -8.469 1.00 92.75 136 ASP A N 1
ATOM 979 C CA . ASP A 1 136 ? 2.504 -17.727 -7.731 1.00 92.75 136 ASP A CA 1
ATOM 980 C C . ASP A 1 136 ? 1.065 -18.190 -8.028 1.00 92.75 136 ASP A C 1
ATOM 982 O O . ASP A 1 136 ? 0.526 -19.063 -7.343 1.00 92.75 136 ASP A O 1
ATOM 986 N N . ARG A 1 137 ? 0.415 -17.625 -9.057 1.00 96.62 137 ARG A N 1
ATOM 987 C CA . ARG A 1 137 ? -0.987 -17.909 -9.438 1.00 96.62 137 ARG A CA 1
ATOM 988 C C . ARG A 1 137 ? -1.983 -17.718 -8.286 1.00 96.62 137 ARG A C 1
ATOM 990 O O . ARG A 1 137 ? -2.953 -18.468 -8.143 1.00 96.62 137 ARG A O 1
ATOM 997 N N . LEU A 1 138 ? -1.743 -16.708 -7.462 1.00 97.56 138 LEU A N 1
ATOM 998 C CA . LEU A 1 138 ? -2.584 -16.319 -6.339 1.00 97.56 138 LEU A CA 1
ATOM 999 C C . LEU A 1 138 ? -3.671 -15.324 -6.784 1.00 97.56 138 LEU A C 1
ATOM 1001 O O . LEU A 1 138 ? -3.498 -14.598 -7.765 1.00 97.56 138 LEU A O 1
ATOM 1005 N N . PRO A 1 139 ? -4.812 -15.258 -6.073 1.00 97.94 139 PRO A N 1
ATOM 1006 C CA . PRO A 1 139 ? -5.879 -14.321 -6.406 1.00 97.94 139 PRO A CA 1
ATOM 1007 C C . PRO A 1 139 ? -5.435 -12.866 -6.214 1.00 97.94 139 PRO A C 1
ATOM 1009 O O . PRO A 1 139 ? -5.030 -12.469 -5.121 1.00 97.94 139 PRO A O 1
ATOM 1012 N N . VAL A 1 140 ? -5.586 -12.057 -7.265 1.00 97.94 140 VAL A N 1
ATOM 1013 C CA . VAL A 1 140 ? -5.305 -10.615 -7.244 1.00 97.94 140 VAL A CA 1
ATOM 1014 C C . VAL A 1 140 ? -6.527 -9.850 -6.708 1.00 97.94 140 VAL A C 1
ATOM 1016 O O . VAL A 1 140 ? -7.634 -10.026 -7.225 1.00 97.94 140 VAL A O 1
ATOM 1019 N N . PRO A 1 141 ? -6.377 -8.989 -5.683 1.00 97.06 141 PRO A N 1
ATOM 1020 C CA . PRO A 1 141 ? -7.473 -8.166 -5.179 1.00 97.06 141 PRO A CA 1
ATOM 1021 C C . PRO A 1 141 ? -8.021 -7.197 -6.235 1.00 97.06 141 PRO A C 1
ATOM 1023 O O . PRO A 1 141 ? -7.261 -6.534 -6.934 1.00 97.06 141 PRO A O 1
ATOM 1026 N N . GLY A 1 142 ? -9.347 -7.027 -6.290 1.00 95.56 142 GLY A N 1
ATOM 1027 C CA . GLY A 1 142 ? -9.997 -6.180 -7.303 1.00 95.56 142 GLY A CA 1
ATOM 1028 C C . GLY A 1 142 ? -9.551 -4.711 -7.302 1.00 95.56 142 GLY A C 1
ATOM 1029 O O . GLY A 1 142 ? -9.554 -4.080 -8.357 1.00 95.56 142 GLY A O 1
ATOM 1030 N N . TRP A 1 143 ? -9.094 -4.185 -6.157 1.00 95.38 143 TRP A N 1
ATOM 1031 C CA . TRP A 1 143 ? -8.618 -2.799 -6.053 1.00 95.38 143 TRP A CA 1
ATOM 1032 C C . TRP A 1 143 ? -7.410 -2.512 -6.953 1.00 95.38 143 TRP A C 1
ATOM 1034 O O . TRP A 1 143 ? -7.210 -1.382 -7.387 1.00 95.38 143 TRP A O 1
ATOM 1044 N N . VAL A 1 144 ? -6.612 -3.537 -7.261 1.00 97.38 144 VAL A N 1
ATOM 1045 C CA . VAL A 1 144 ? -5.410 -3.434 -8.101 1.00 97.38 144 VAL A CA 1
ATOM 1046 C C . VAL A 1 144 ? -5.759 -2.985 -9.521 1.00 97.38 144 VAL A C 1
ATOM 1048 O O . VAL A 1 144 ? -4.944 -2.350 -10.188 1.00 97.38 144 VAL A O 1
ATOM 1051 N N . SER A 1 145 ? -6.975 -3.291 -9.979 1.00 95.56 145 SER A N 1
ATOM 1052 C CA . SER A 1 145 ? -7.488 -2.934 -11.308 1.00 95.56 145 SER A CA 1
ATOM 1053 C C . SER A 1 145 ? -8.318 -1.644 -11.314 1.00 95.56 145 SER A C 1
ATOM 1055 O O . SER A 1 145 ? -8.955 -1.330 -12.318 1.00 95.56 145 SER A O 1
ATOM 1057 N N . GLU A 1 146 ? -8.369 -0.900 -10.205 1.00 95.50 146 GLU A N 1
ATOM 1058 C CA . GLU A 1 146 ? -9.089 0.374 -10.166 1.00 95.50 146 GLU A CA 1
ATOM 1059 C C . GLU A 1 146 ? -8.459 1.382 -11.152 1.00 95.50 146 GLU A C 1
ATOM 1061 O O . GLU A 1 146 ? -7.238 1.533 -11.153 1.00 95.50 146 GLU A O 1
ATOM 1066 N N . PRO A 1 147 ? -9.250 2.126 -11.954 1.00 93.88 147 PRO A N 1
ATOM 1067 C CA . PRO A 1 147 ? -8.714 2.970 -13.032 1.00 93.88 147 PRO A CA 1
ATOM 1068 C C . PRO A 1 147 ? -7.714 4.047 -12.595 1.00 93.88 147 PRO A C 1
ATOM 1070 O O . PRO A 1 147 ? -6.879 4.472 -13.383 1.00 93.88 147 PRO A O 1
ATOM 1073 N N . TRP A 1 148 ? -7.801 4.497 -11.342 1.00 93.56 148 TRP A N 1
ATOM 1074 C CA . TRP A 1 148 ? -6.913 5.512 -10.775 1.00 93.56 148 TRP A CA 1
ATOM 1075 C C . TRP A 1 148 ? -5.591 4.931 -10.244 1.00 93.56 148 TRP A C 1
ATOM 1077 O O . TRP A 1 148 ? -4.726 5.680 -9.804 1.00 93.56 148 TRP A O 1
ATOM 1087 N N . ARG A 1 149 ? -5.395 3.605 -10.309 1.00 96.12 149 ARG A N 1
ATOM 1088 C CA . ARG A 1 149 ? -4.115 2.920 -10.037 1.00 96.12 149 ARG A CA 1
ATOM 1089 C C . ARG A 1 149 ? -3.197 2.921 -11.260 1.00 96.12 149 ARG A C 1
ATOM 1091 O O . ARG A 1 149 ? -2.467 1.964 -11.495 1.00 96.12 149 ARG A O 1
ATOM 1098 N N . CYS A 1 150 ? -3.255 3.994 -12.034 1.00 96.75 150 CYS A N 1
ATOM 1099 C CA . CYS A 1 150 ? -2.436 4.239 -13.209 1.00 96.75 150 CYS A CA 1
ATOM 1100 C C . CYS A 1 150 ? -1.779 5.609 -13.049 1.00 96.75 150 CYS A C 1
ATOM 1102 O O . CYS A 1 150 ? -2.418 6.550 -12.574 1.00 96.75 150 CYS A O 1
ATOM 1104 N N . ALA A 1 151 ? -0.511 5.720 -13.438 1.00 97.06 151 ALA A N 1
ATOM 1105 C CA . ALA A 1 151 ? 0.196 6.989 -13.392 1.00 97.06 151 ALA A CA 1
ATOM 1106 C C . ALA A 1 151 ? -0.392 7.941 -14.447 1.00 97.06 151 ALA A C 1
ATOM 1108 O O . ALA A 1 151 ? -0.553 7.556 -15.610 1.00 97.06 151 ALA A O 1
ATOM 1109 N N . GLU A 1 152 ? -0.717 9.173 -14.040 1.00 95.06 152 GLU A N 1
ATOM 1110 C CA . GLU A 1 152 ? -1.290 10.189 -14.941 1.00 95.06 152 GLU A CA 1
ATOM 1111 C C . GLU A 1 152 ? -0.323 10.536 -16.080 1.00 95.06 152 GLU A C 1
ATOM 1113 O O . GLU A 1 152 ? -0.730 10.647 -17.236 1.00 95.06 152 GLU A O 1
ATOM 1118 N N . GLU A 1 153 ? 0.967 10.621 -15.759 1.00 94.38 153 GLU A N 1
ATOM 1119 C CA . GLU A 1 153 ? 2.063 10.775 -16.711 1.00 94.38 153 GLU A CA 1
ATOM 1120 C C . GLU A 1 153 ? 2.989 9.551 -16.659 1.00 94.38 153 GLU A C 1
ATOM 1122 O O . GLU A 1 153 ? 3.080 8.906 -15.608 1.00 94.38 153 GLU A O 1
ATOM 1127 N N . PRO A 1 154 ? 3.670 9.207 -17.771 1.00 95.25 154 PRO A N 1
ATOM 1128 C CA . PRO A 1 154 ? 4.636 8.115 -17.788 1.00 95.25 154 PRO A CA 1
ATOM 1129 C C . PRO A 1 154 ? 5.692 8.296 -16.702 1.00 95.25 154 PRO A C 1
ATOM 1131 O O . PRO A 1 154 ? 6.393 9.306 -16.683 1.00 95.25 154 PRO A O 1
ATOM 1134 N N . TRP A 1 155 ? 5.825 7.306 -15.824 1.00 94.69 155 TRP A N 1
ATOM 1135 C CA . TRP A 1 155 ? 6.843 7.319 -14.780 1.00 94.69 155 TRP A CA 1
ATOM 1136 C C . TRP A 1 155 ? 7.911 6.268 -15.064 1.00 94.69 155 TRP A C 1
ATOM 1138 O O . TRP A 1 155 ? 7.614 5.074 -15.114 1.00 94.69 155 TRP A O 1
ATOM 1148 N N . ASP A 1 156 ? 9.153 6.712 -15.239 1.00 93.62 156 ASP A N 1
ATOM 1149 C CA . ASP A 1 156 ? 10.323 5.850 -15.382 1.00 93.62 156 ASP A CA 1
ATOM 1150 C C . ASP A 1 156 ? 11.112 5.821 -14.076 1.00 93.62 156 ASP A C 1
ATOM 1152 O O . ASP A 1 156 ? 11.531 6.867 -13.579 1.00 93.62 156 ASP A O 1
ATOM 1156 N N . LEU A 1 157 ? 11.389 4.621 -13.564 1.00 90.50 157 LEU A N 1
ATOM 1157 C CA . LEU A 1 157 ? 12.335 4.448 -12.459 1.00 90.50 157 LEU A CA 1
ATOM 1158 C C . LEU A 1 157 ? 13.746 4.885 -12.877 1.00 90.50 157 LEU A C 1
ATOM 1160 O O . LEU A 1 157 ? 14.468 5.529 -12.124 1.00 90.50 157 LEU A O 1
ATOM 1164 N N . ILE A 1 158 ? 14.141 4.547 -14.107 1.00 89.25 158 ILE A N 1
ATOM 1165 C CA . ILE A 1 158 ? 15.430 4.956 -14.657 1.00 89.25 158 ILE A CA 1
ATOM 1166 C C . ILE A 1 158 ? 15.307 6.380 -15.197 1.00 89.25 158 ILE A C 1
ATOM 1168 O O . ILE A 1 158 ? 14.672 6.631 -16.220 1.00 89.25 158 ILE A O 1
ATOM 1172 N N . THR A 1 159 ? 15.958 7.324 -14.525 1.00 87.19 159 THR A N 1
ATOM 1173 C CA . THR A 1 159 ? 15.928 8.749 -14.896 1.00 87.19 159 THR A CA 1
ATOM 1174 C C . THR A 1 159 ? 16.944 9.123 -15.979 1.00 87.19 159 THR A C 1
ATOM 1176 O O . THR A 1 159 ? 16.876 10.215 -16.536 1.00 87.19 159 THR A O 1
ATOM 1179 N N . VAL A 1 160 ? 17.884 8.227 -16.307 1.00 89.88 160 VAL A N 1
ATOM 1180 C CA . VAL A 1 160 ? 18.929 8.452 -17.319 1.00 89.88 160 VAL A CA 1
ATOM 1181 C C . VAL A 1 160 ? 18.362 8.208 -18.729 1.00 89.88 160 VAL A C 1
ATOM 1183 O O . VAL A 1 160 ? 18.115 7.048 -19.068 1.00 89.88 160 VAL A O 1
ATOM 1186 N N . PRO A 1 161 ? 18.227 9.235 -19.599 1.00 89.38 161 PRO A N 1
ATOM 1187 C CA . PRO A 1 161 ? 17.520 9.102 -20.882 1.00 89.38 161 PRO A CA 1
ATOM 1188 C C . PRO A 1 161 ? 18.083 8.022 -21.811 1.00 89.38 161 PRO A C 1
ATOM 1190 O O . PRO A 1 161 ? 17.333 7.305 -22.463 1.00 89.38 161 PRO A O 1
ATOM 1193 N N . ALA A 1 162 ? 19.409 7.851 -21.827 1.00 88.75 162 ALA A N 1
ATOM 1194 C CA . ALA A 1 162 ? 20.076 6.849 -22.660 1.00 88.75 162 ALA A CA 1
ATOM 1195 C C . ALA A 1 162 ? 19.731 5.393 -22.283 1.00 88.75 162 ALA A C 1
ATOM 1197 O O . ALA A 1 162 ? 19.960 4.492 -23.085 1.00 88.75 162 ALA A O 1
ATOM 1198 N N . LEU A 1 163 ? 19.209 5.153 -21.074 1.00 89.75 163 LEU A N 1
ATOM 1199 C CA . LEU A 1 163 ? 18.883 3.818 -20.559 1.00 89.75 163 LEU A CA 1
ATOM 1200 C C . LEU A 1 163 ? 17.369 3.557 -20.474 1.00 89.75 163 LEU A C 1
ATOM 1202 O O . LEU A 1 163 ? 16.958 2.416 -20.265 1.00 89.75 163 LEU A O 1
ATOM 1206 N N . GLN A 1 164 ? 16.534 4.584 -20.661 1.00 91.81 164 GLN A N 1
ATOM 1207 C CA . GLN A 1 164 ? 15.077 4.480 -20.523 1.00 91.81 164 GLN A CA 1
ATOM 1208 C C . GLN A 1 164 ? 14.451 3.524 -21.534 1.00 91.81 164 GLN A C 1
ATOM 1210 O O . GLN A 1 164 ? 13.608 2.710 -21.168 1.00 91.81 164 GLN A O 1
ATOM 1215 N N . GLU A 1 165 ? 14.870 3.581 -22.798 1.00 91.75 165 GLU A N 1
ATOM 1216 C CA . GLU A 1 165 ? 14.313 2.716 -23.844 1.00 91.75 165 GLU A CA 1
ATOM 1217 C C . GLU A 1 165 ? 14.576 1.231 -23.547 1.00 91.75 165 GLU A C 1
ATOM 1219 O O . GLU A 1 165 ? 13.665 0.405 -23.628 1.00 91.75 165 GLU A O 1
ATOM 1224 N N . ALA A 1 166 ? 15.792 0.905 -23.100 1.00 90.94 166 ALA A N 1
ATOM 1225 C CA . ALA A 1 166 ? 16.154 -0.448 -22.687 1.00 90.94 166 ALA A CA 1
ATOM 1226 C C . ALA A 1 166 ? 15.356 -0.906 -21.452 1.00 90.94 166 ALA A C 1
ATOM 1228 O O . ALA A 1 166 ? 14.842 -2.026 -21.431 1.00 90.94 166 ALA A O 1
ATOM 1229 N N . ALA A 1 167 ? 15.186 -0.035 -20.449 1.00 91.38 167 ALA A N 1
ATOM 1230 C CA . ALA A 1 167 ? 14.371 -0.341 -19.273 1.00 91.38 167 ALA A CA 1
ATOM 1231 C C . ALA A 1 167 ? 12.909 -0.621 -19.666 1.00 91.38 167 ALA A C 1
ATOM 1233 O O . ALA A 1 167 ? 12.372 -1.672 -19.317 1.00 91.38 167 ALA A O 1
ATOM 1234 N N . ARG A 1 168 ? 12.305 0.251 -20.486 1.00 94.56 168 ARG A N 1
ATOM 1235 C CA . ARG A 1 168 ? 10.928 0.124 -21.002 1.00 94.56 168 ARG A CA 1
ATOM 1236 C C . ARG A 1 168 ? 10.698 -1.155 -21.805 1.00 94.56 168 ARG A C 1
ATOM 1238 O O . ARG A 1 168 ? 9.610 -1.739 -21.736 1.00 94.56 168 ARG A O 1
ATOM 1245 N N . ALA A 1 169 ? 11.703 -1.594 -22.564 1.00 94.06 169 ALA A N 1
ATOM 1246 C CA . ALA A 1 169 ? 11.640 -2.827 -23.345 1.00 94.06 169 ALA A CA 1
ATOM 1247 C C . ALA A 1 169 ? 11.514 -4.071 -22.451 1.00 94.06 169 ALA A C 1
ATOM 1249 O O . ALA A 1 169 ? 10.791 -5.004 -22.795 1.00 94.06 169 ALA A O 1
ATOM 1250 N N . THR A 1 170 ? 12.164 -4.060 -21.285 1.00 94.44 170 THR A N 1
ATOM 1251 C CA . THR A 1 170 ? 12.134 -5.178 -20.324 1.00 94.44 170 THR A CA 1
ATOM 1252 C C . THR A 1 170 ? 11.028 -5.065 -19.272 1.00 94.44 170 THR A C 1
ATOM 1254 O O . THR A 1 170 ? 10.788 -6.022 -18.545 1.00 94.44 170 THR A O 1
ATOM 1257 N N . THR A 1 171 ? 10.321 -3.933 -19.200 1.00 95.94 171 THR A N 1
ATOM 1258 C CA . THR A 1 171 ? 9.253 -3.713 -18.217 1.00 95.94 171 THR A CA 1
ATOM 1259 C C . THR A 1 171 ? 8.166 -4.794 -18.275 1.00 95.94 171 THR A C 1
ATOM 1261 O O . THR A 1 171 ? 7.594 -5.001 -19.353 1.00 95.94 171 THR A O 1
ATOM 1264 N N . PRO A 1 172 ? 7.824 -5.435 -17.136 1.00 95.38 172 PRO A N 1
ATOM 1265 C CA . PRO A 1 172 ? 6.718 -6.385 -17.077 1.00 95.38 172 PRO A CA 1
ATOM 1266 C C . PRO A 1 172 ? 5.373 -5.732 -17.420 1.00 95.38 172 PRO A C 1
ATOM 1268 O O . PRO A 1 172 ? 5.141 -4.546 -17.158 1.00 95.38 172 PRO A O 1
ATOM 1271 N N . ASP A 1 173 ? 4.456 -6.508 -17.996 1.00 95.50 173 ASP A N 1
ATOM 1272 C CA . ASP A 1 173 ? 3.207 -5.964 -18.531 1.00 95.50 173 ASP A CA 1
ATOM 1273 C C . ASP A 1 173 ? 2.310 -5.343 -17.450 1.00 95.50 173 ASP A C 1
ATOM 1275 O O . ASP A 1 173 ? 1.599 -4.379 -17.736 1.00 95.50 173 ASP A O 1
ATOM 1279 N N . GLU A 1 174 ? 2.354 -5.835 -16.208 1.00 96.12 174 GLU A N 1
ATOM 1280 C CA . GLU A 1 174 ? 1.593 -5.279 -15.078 1.00 96.12 174 GLU A CA 1
ATOM 1281 C C . GLU A 1 174 ? 1.959 -3.812 -14.806 1.00 96.12 174 GLU A C 1
ATOM 1283 O O . GLU A 1 174 ? 1.091 -2.996 -14.479 1.00 96.12 174 GLU A O 1
ATOM 1288 N N . PHE A 1 175 ? 3.236 -3.467 -14.975 1.00 97.19 175 PHE A N 1
ATOM 1289 C CA . PHE A 1 175 ? 3.760 -2.113 -14.799 1.00 97.19 175 PHE A CA 1
ATOM 1290 C C . PHE A 1 175 ? 3.435 -1.261 -16.025 1.00 97.19 175 PHE A C 1
ATOM 1292 O O . PHE A 1 175 ? 2.856 -0.179 -15.901 1.00 97.19 175 PHE A O 1
ATOM 1299 N N . ARG A 1 176 ? 3.692 -1.802 -17.225 1.00 96.69 176 ARG A N 1
ATOM 1300 C CA . ARG A 1 176 ? 3.424 -1.123 -18.500 1.00 96.69 176 ARG A CA 1
ATOM 1301 C C . ARG A 1 176 ? 1.958 -0.702 -18.634 1.00 96.69 176 ARG A C 1
ATOM 1303 O O . ARG A 1 176 ? 1.690 0.435 -19.017 1.00 96.69 17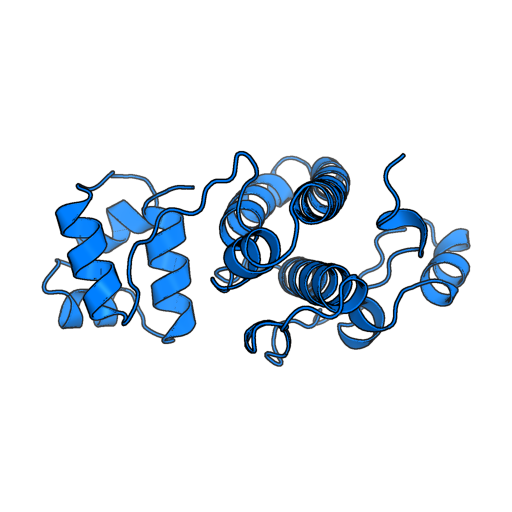6 ARG A O 1
ATOM 1310 N N . ARG A 1 177 ? 1.006 -1.574 -18.268 1.00 96.69 177 ARG A N 1
ATOM 1311 C CA . ARG A 1 177 ? -0.442 -1.268 -18.280 1.00 96.69 177 ARG A CA 1
ATOM 1312 C C . ARG A 1 177 ? -0.821 -0.084 -17.383 1.00 96.69 177 ARG A C 1
ATOM 1314 O O . ARG A 1 177 ? -1.861 0.525 -17.610 1.00 96.69 177 ARG A O 1
ATOM 1321 N N . ARG A 1 178 ? 0.010 0.244 -16.390 1.00 97.81 178 ARG A N 1
ATOM 1322 C CA . ARG A 1 178 ? -0.205 1.326 -15.417 1.00 97.81 178 ARG A CA 1
ATOM 1323 C C . ARG A 1 178 ? 0.643 2.565 -15.677 1.00 97.81 178 ARG A C 1
ATOM 1325 O O . ARG A 1 178 ? 0.703 3.436 -14.813 1.00 97.81 178 ARG A O 1
ATOM 1332 N N . ASN A 1 179 ? 1.251 2.662 -16.863 1.00 97.25 179 ASN A N 1
ATOM 1333 C CA . ASN A 1 179 ? 2.092 3.789 -17.270 1.00 97.25 179 ASN A CA 1
ATOM 1334 C C . ASN A 1 179 ? 3.341 3.967 -16.378 1.00 97.25 179 ASN A C 1
ATOM 1336 O O . ASN A 1 179 ? 3.842 5.072 -16.177 1.00 97.25 179 ASN A O 1
ATOM 1340 N N . VAL A 1 180 ? 3.828 2.848 -15.837 1.00 96.75 180 VAL A N 1
ATOM 1341 C CA . VAL A 1 180 ? 4.992 2.746 -14.958 1.00 96.75 180 VAL A CA 1
ATOM 1342 C C . VAL A 1 180 ? 6.036 1.879 -15.651 1.00 96.75 180 VAL A C 1
ATOM 1344 O O . VAL A 1 180 ? 5.725 0.791 -16.136 1.00 96.75 180 VAL A O 1
ATOM 1347 N N . PHE A 1 181 ? 7.281 2.342 -15.680 1.00 95.56 181 PHE A N 1
ATOM 1348 C CA . PHE A 1 181 ? 8.364 1.699 -16.411 1.00 95.56 181 PHE A CA 1
ATOM 1349 C C . PHE A 1 181 ? 9.540 1.405 -15.482 1.00 95.56 181 PHE A C 1
ATOM 1351 O O . PHE A 1 181 ? 10.235 2.300 -15.001 1.00 95.56 181 PHE A O 1
ATOM 1358 N N . VAL A 1 182 ? 9.744 0.114 -15.233 1.00 93.81 182 VAL A N 1
ATOM 1359 C CA . VAL A 1 182 ? 10.829 -0.444 -14.418 1.00 93.81 182 VAL A CA 1
ATOM 1360 C C . VAL A 1 182 ? 11.544 -1.518 -15.239 1.00 93.81 182 VAL A C 1
ATOM 1362 O O . VAL A 1 182 ? 10.879 -2.177 -16.040 1.00 93.81 182 VAL A O 1
ATOM 1365 N N . PRO A 1 183 ? 12.864 -1.708 -15.113 1.00 92.19 183 PRO A N 1
ATOM 1366 C CA . PRO A 1 183 ? 13.537 -2.819 -15.778 1.00 92.19 183 PRO A CA 1
ATOM 1367 C C . PRO A 1 183 ? 13.115 -4.163 -15.154 1.00 92.19 183 PRO A C 1
ATOM 1369 O O . PRO A 1 183 ? 12.659 -4.200 -14.014 1.00 92.19 183 PRO A O 1
ATOM 1372 N N . ALA A 1 184 ? 13.228 -5.275 -15.887 1.00 87.38 184 ALA A N 1
ATOM 1373 C CA . ALA A 1 184 ? 12.786 -6.591 -15.391 1.00 87.38 184 ALA A CA 1
ATOM 1374 C C . ALA A 1 184 ? 13.510 -7.039 -14.107 1.00 87.38 184 ALA A C 1
ATOM 1376 O O . ALA A 1 184 ? 12.923 -7.709 -13.260 1.00 87.38 184 ALA A O 1
ATOM 1377 N N . ASP A 1 185 ? 14.778 -6.658 -13.961 1.00 86.62 185 ASP A N 1
ATOM 1378 C CA . ASP A 1 185 ? 15.616 -6.965 -12.802 1.00 86.62 185 ASP A CA 1
ATOM 1379 C C . ASP A 1 185 ? 15.291 -6.108 -11.570 1.00 86.62 185 ASP A C 1
ATOM 1381 O O . ASP A 1 185 ? 15.719 -6.453 -10.478 1.00 86.62 185 ASP A O 1
ATOM 1385 N N . PHE A 1 186 ? 14.462 -5.065 -11.696 1.00 85.06 186 PHE A N 1
ATOM 1386 C CA . PHE A 1 186 ? 13.989 -4.255 -10.567 1.00 85.06 186 PHE A CA 1
ATOM 1387 C C . PHE A 1 186 ? 13.366 -5.091 -9.441 1.00 85.06 186 PHE A C 1
ATOM 1389 O O . PHE A 1 186 ? 13.476 -4.746 -8.267 1.00 85.06 186 PHE A O 1
ATOM 1396 N N . LEU A 1 187 ? 12.683 -6.178 -9.808 1.00 76.88 187 LEU A N 1
ATOM 1397 C CA . LEU A 1 187 ? 11.995 -7.064 -8.870 1.00 76.88 187 LEU A CA 1
ATOM 1398 C C . LEU A 1 187 ? 12.849 -8.253 -8.435 1.00 76.88 187 LEU A C 1
ATOM 1400 O O . LEU A 1 187 ? 12.434 -8.986 -7.536 1.00 76.88 187 LEU A O 1
ATOM 1404 N N . ALA A 1 188 ? 14.016 -8.451 -9.047 1.00 68.31 188 ALA A N 1
ATOM 1405 C CA . ALA A 1 188 ? 14.984 -9.453 -8.638 1.00 68.31 188 ALA A CA 1
ATOM 1406 C C . ALA A 1 188 ? 15.910 -8.809 -7.597 1.00 68.31 188 ALA A C 1
ATOM 1408 O O . ALA A 1 188 ? 16.661 -7.896 -7.927 1.00 68.31 188 ALA A O 1
ATOM 1409 N N . SER A 1 189 ? 15.828 -9.239 -6.330 1.00 53.69 189 SER A N 1
ATOM 1410 C CA . SER A 1 189 ? 16.724 -8.740 -5.273 1.00 53.69 189 SER A CA 1
ATOM 1411 C C . SER A 1 189 ? 18.182 -8.800 -5.739 1.00 53.69 189 SER A C 1
ATOM 1413 O O . SER A 1 189 ? 18.621 -9.834 -6.250 1.00 53.69 189 SER A O 1
ATOM 1415 N N . VAL A 1 190 ? 18.921 -7.713 -5.513 1.00 40.62 190 VAL A N 1
ATOM 1416 C CA . VAL A 1 190 ? 20.393 -7.710 -5.508 1.00 40.62 190 VAL A CA 1
ATOM 1417 C C . VAL A 1 190 ? 20.888 -8.248 -4.173 1.00 40.62 190 VAL A C 1
ATOM 1419 O O . VAL A 1 190 ? 20.331 -7.818 -3.137 1.00 40.62 190 VAL A O 1
#

Solvent-accessible surface area (backbone atoms only — not comparable to full-atom values): 10633 Å² total; per-residue (Å²): 129,53,73,22,55,55,50,46,19,42,33,51,76,69,71,50,51,66,62,54,50,17,69,63,42,75,45,57,44,69,61,51,49,33,25,54,70,63,78,36,89,78,54,70,70,57,50,46,50,45,34,45,57,55,77,40,79,88,79,88,72,102,66,92,61,79,31,53,33,46,47,44,55,54,46,48,69,34,45,89,77,37,63,75,56,41,60,58,50,54,40,47,52,47,51,47,47,68,77,40,58,71,71,59,35,43,60,34,52,60,54,56,51,45,85,57,87,42,41,50,59,43,9,48,55,26,18,49,51,47,46,67,25,51,78,73,72,43,81,69,52,75,68,51,72,40,83,72,32,27,18,88,56,81,40,58,73,58,79,53,76,93,52,33,66,64,26,52,72,45,28,51,66,58,30,50,79,16,35,30,31,42,39,59,61,63,75,50,85,130

Foldseek 3Di:
DALLLLLLLLCVVLPHDLVRLCVQLVNDSVVNVCRNVVVDGDDPVSSQSSSVSSVHHDDDQPAPAAALLVLLVVLLVCCVPDVPVNLVSLLVVLVRLVVDDDPSSVVSHQGQHRDSVQLQSLQSSLLSQCVSCVVRVHDGHPNSVPPSSAGPEQAEPDPDVVCQVVQQVQADVSQVVRSYTGHVCSSVDD

Nearest PDB structures (foldseek):
  4ia8-assembly1_B  TM=9.246E-01  e=5.803E-02  Enterobacter sp. RFL1396
  3g5g-assembly1_A  TM=9.352E-01  e=1.062E-01  Enterobacter sp. RFL1396
  6rnz-assembly2_B  TM=8.923E-01  e=7.464E-02  Deinococcus deserti
  5woq-assembly2_C  TM=8.987E-01  e=1.670E-01  Mycolicibacterium smegmatis MC2 155
  6jq1-assembly1_A  TM=5.069E-01  e=1.824E-02  Deinococcus geothermalis DSM 11300

Sequence (190 aa):
MTAATLLRASRARVGWTQRELARRSGVAQPSLSDIESGVRDTTVSKLEGVLRAAGSSLVVVPSVVPSVAAWAAQLADRVPADPGGVEKGLVQVADDLRSVEGATRVALCVTPPASTGLSWLDAVLAAIVEHSLTEDRLPVPGWVSEPWRCAEEPWDLITVPALQEAARATTPDEFRRRNVFVPADFLASV